Protein AF-0000000085039927 (afdb_homodimer)

Sequence (298 aa):
MKKYLCLFGLIFICNSITFAQSAIEQEIKKLSMDKWQWMAEKDVSKLDDLFDDKARFVHMSGSWKKDRELEIIETGSIWYKNAEVLDSVVELSGNIAVVWNRITLTAFVRGNDVENEFTVTEVYEKQGEDWKMLVFTFSSVRDTHEIEHMKKYLCLFGLIFICNSITFAQSAIEQEIKKLSMDKWQWMAEKDVSKLDDLFDDKARFVHMSG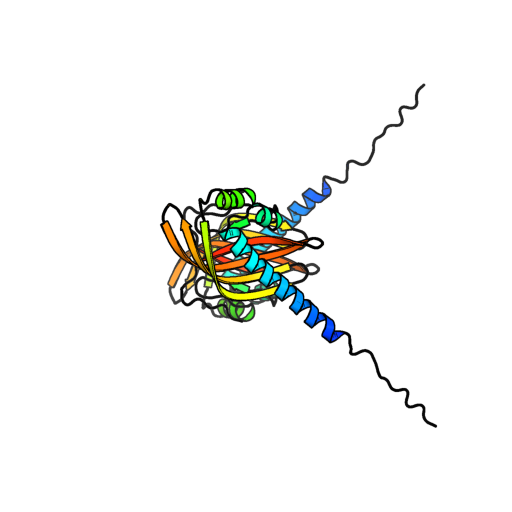SWKKDRELEIIETGSIWYKNAEVLDSVVELSGNIAVVWNRITLTAFVRGNDVENEFTVTEVYEKQGEDWKMLVFTFSSVRDTHEIEH

InterPro domains:
  IPR027843 Domain of unknown function DUF4440 [PF14534] (30-133)
  IPR032710 NTF2-like domain superfamily [SSF54427] (24-139)

Secondary structure (DSSP, 8-state):
------------SHHHHHHHHHHHHHHHHHHHHHHHHHHHTT-HHHHHHHEEEEEEEE-SS-EEEHHHHHHHHHHTSEEEEEEEEEEEEEEEETTEEEEEEEEEEEEEETTEEEEEEEEEEEEEEEETTEEEEEEEEEEE--TT--B--/------------SHHHHHHHHHHHHHHHHHHHHHHHHHHHTT-HHHHHHHEEEEEEEE-SS-EEEHHHHHHHHHHTSEEEEEEEEEEEEEEEETTEEEEEEEEEEEEEETTEEEEEEEEEEEEEEEETTEEEEEEEEEEE--TT--B--

Radius of gyration: 22.73 Å; Cα contacts (8 Å, |Δi|>4): 583; chains: 2; bounding box: 68×74×74 Å

Structure (mmCIF, N/CA/C/O backbone):
data_AF-0000000085039927-model_v1
#
loop_
_entity.id
_entity.type
_entity.pdbx_description
1 polymer 'DUF4440 domain-containing protein'
#
loop_
_atom_site.group_PDB
_atom_site.id
_atom_site.type_symbol
_atom_site.label_atom_id
_atom_site.label_alt_id
_atom_site.label_comp_id
_atom_site.label_asym_id
_atom_site.label_entity_id
_atom_site.label_seq_id
_atom_site.pdbx_PDB_ins_code
_atom_site.Cartn_x
_atom_site.Cartn_y
_atom_site.Cartn_z
_atom_site.occupancy
_atom_site.B_iso_or_equiv
_atom_site.auth_seq_id
_atom_site.auth_comp_id
_atom_site.auth_asym_id
_atom_site.auth_atom_id
_atom_site.pdbx_PDB_model_num
ATOM 1 N N . MET A 1 1 ? -44.125 51.125 -9.234 1 43.44 1 MET A N 1
ATOM 2 C CA . MET A 1 1 ? -42.938 50.562 -9.891 1 43.44 1 MET A CA 1
ATOM 3 C C . MET A 1 1 ? -42.125 49.75 -8.914 1 43.44 1 MET A C 1
ATOM 5 O O . MET A 1 1 ? -41.688 50.25 -7.871 1 43.44 1 MET A O 1
ATOM 9 N N . LYS A 1 2 ? -42.375 48.375 -8.859 1 45.53 2 LYS A N 1
ATOM 10 C CA . LYS A 1 2 ? -41.906 47.312 -8.023 1 45.53 2 LYS A CA 1
ATOM 11 C C . LYS A 1 2 ? -40.375 47.125 -8.188 1 45.53 2 LYS A C 1
ATOM 13 O O . LYS A 1 2 ? -39.875 47.062 -9.305 1 45.53 2 LYS A O 1
ATOM 18 N N . LYS A 1 3 ? -39.531 47.469 -7.25 1 45.88 3 LYS A N 1
ATOM 19 C CA . LYS A 1 3 ? -38.125 47.344 -6.926 1 45.88 3 LYS A CA 1
ATOM 20 C C . LYS A 1 3 ? -37.656 45.906 -7.02 1 45.88 3 LYS A C 1
ATOM 22 O O . LYS A 1 3 ? -38.031 45.062 -6.203 1 45.88 3 LYS A O 1
ATOM 27 N N . TYR A 1 4 ? -37.688 45.281 -8.203 1 49.72 4 TYR A N 1
ATOM 28 C CA . TYR A 1 4 ? -37.031 43.969 -8.375 1 49.72 4 TYR A CA 1
ATOM 29 C C . TYR A 1 4 ? -35.562 44.031 -7.898 1 49.72 4 TYR A C 1
ATOM 31 O O . TYR A 1 4 ? -34.75 44.781 -8.453 1 49.72 4 TYR A O 1
ATOM 39 N N . LEU A 1 5 ? -35.25 44.062 -6.586 1 46.69 5 LEU A N 1
ATOM 40 C CA . LEU A 1 5 ? -33.906 43.875 -6.031 1 46.69 5 LEU A CA 1
ATOM 41 C C . LEU A 1 5 ? -33.25 42.625 -6.613 1 46.69 5 LEU A C 1
ATOM 43 O O . LEU A 1 5 ? -33.844 41.562 -6.652 1 46.69 5 LEU A O 1
ATOM 47 N N . CYS A 1 6 ? -32.281 42.719 -7.613 1 50.19 6 CYS A N 1
ATOM 48 C CA . CYS A 1 6 ? -31.359 41.812 -8.273 1 50.19 6 CYS A CA 1
ATOM 49 C C . CYS A 1 6 ? -30.625 40.938 -7.25 1 50.19 6 CYS A C 1
ATOM 51 O O . CYS A 1 6 ? -29.922 41.469 -6.387 1 50.19 6 CYS A O 1
ATOM 53 N N . LEU A 1 7 ? -31.109 39.875 -6.852 1 49.12 7 LEU A N 1
ATOM 54 C CA . LEU A 1 7 ? -30.484 38.781 -6.125 1 49.12 7 LEU A CA 1
ATOM 55 C C . LEU A 1 7 ? -29.234 38.281 -6.848 1 49.12 7 LEU A C 1
ATOM 57 O O . LEU A 1 7 ? -29.328 37.531 -7.809 1 49.12 7 LEU A O 1
ATOM 61 N N . PHE A 1 8 ? -28.312 39.094 -7.324 1 50.19 8 PHE A N 1
ATOM 62 C CA . PHE A 1 8 ? -27.109 38.562 -7.953 1 50.19 8 PHE A CA 1
ATOM 63 C C . PHE A 1 8 ? -26.297 37.75 -6.957 1 50.19 8 PHE A C 1
ATOM 65 O O . PHE A 1 8 ? -25.25 38.219 -6.488 1 50.19 8 PHE A O 1
ATOM 72 N N . GLY A 1 9 ? -26.859 37.062 -6.02 1 43.31 9 GLY A N 1
ATOM 73 C CA . GLY A 1 9 ? -25.969 36.594 -4.977 1 43.31 9 GLY A CA 1
ATOM 74 C C . GLY A 1 9 ? -24.844 35.719 -5.504 1 43.31 9 GLY A C 1
ATOM 75 O O . GLY A 1 9 ? -24.875 35.281 -6.656 1 43.31 9 GLY A O 1
ATOM 76 N N . LEU A 1 10 ? -23.953 34.781 -4.629 1 51.62 10 LEU A N 1
ATOM 77 C CA . LEU A 1 10 ? -22.703 34.25 -4.121 1 51.62 10 LEU A CA 1
ATOM 78 C C . LEU A 1 10 ? -22.359 32.938 -4.82 1 51.62 10 LEU A C 1
ATOM 80 O O . LEU A 1 10 ? -22.359 31.875 -4.191 1 51.62 10 LEU A O 1
ATOM 84 N N . ILE A 1 11 ? -22.734 32.625 -5.957 1 54 11 ILE A N 1
ATOM 85 C CA . ILE A 1 11 ? -22.453 31.25 -6.359 1 54 11 ILE A CA 1
ATOM 86 C C . ILE A 1 11 ? -20.969 31.078 -6.664 1 54 11 ILE A C 1
ATOM 88 O O . ILE A 1 11 ? -20.594 30.438 -7.645 1 54 11 ILE A O 1
ATOM 92 N N . PHE A 1 12 ? -20.047 31.984 -6.461 1 53.09 12 PHE A N 1
ATOM 93 C CA . PHE A 1 12 ? -18.734 31.844 -7.074 1 53.09 12 PHE A CA 1
ATOM 94 C C . PHE A 1 12 ? -17.891 30.828 -6.312 1 53.09 12 PHE A C 1
ATOM 96 O O . PHE A 1 12 ? -16.75 30.547 -6.695 1 53.09 12 PHE A O 1
ATOM 103 N N . ILE A 1 13 ? -18.188 30.25 -5.105 1 53.78 13 ILE A N 1
ATOM 104 C CA . ILE A 1 13 ? -17.203 29.609 -4.258 1 53.78 13 ILE A CA 1
ATOM 105 C C . ILE A 1 13 ? -16.938 28.188 -4.762 1 53.78 13 ILE A C 1
ATOM 107 O O . ILE A 1 13 ? -15.812 27.688 -4.676 1 53.78 13 ILE A O 1
ATOM 111 N N . CYS A 1 14 ? -17.797 27.531 -5.543 1 55.31 14 CYS A N 1
ATOM 112 C CA . CYS A 1 14 ? -17.688 26.094 -5.719 1 55.31 14 CYS A CA 1
ATOM 113 C C . CYS A 1 14 ? -16.609 25.75 -6.746 1 55.31 14 CYS A C 1
ATOM 115 O O . CYS A 1 14 ? -15.992 24.688 -6.672 1 55.31 14 CYS A O 1
ATOM 117 N N . ASN A 1 15 ? -16.109 26.656 -7.641 1 57.94 15 ASN A N 1
ATOM 118 C CA . 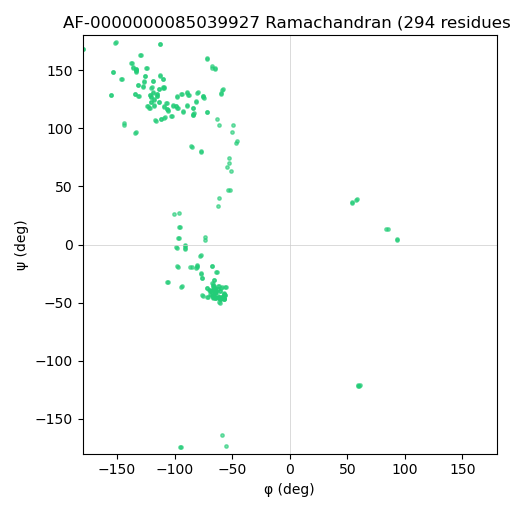ASN A 1 15 ? -15.211 26.312 -8.734 1 57.94 15 ASN A CA 1
ATOM 119 C C . ASN A 1 15 ? -13.75 26.328 -8.281 1 57.94 15 ASN A C 1
ATOM 121 O O . ASN A 1 15 ? -12.906 25.656 -8.867 1 57.94 15 ASN A O 1
ATOM 125 N N . SER A 1 16 ? -13.375 27.016 -7.113 1 56.44 16 SER A N 1
ATOM 126 C CA . SER A 1 16 ? -11.984 27.141 -6.695 1 56.44 16 SER A CA 1
ATOM 127 C C . SER A 1 16 ? -11.469 25.844 -6.086 1 56.44 16 SER A C 1
ATOM 129 O O . SER A 1 16 ? -10.305 25.484 -6.254 1 56.44 16 SER A O 1
ATOM 131 N N . ILE A 1 17 ? -12.281 25 -5.473 1 63.06 17 ILE A N 1
ATOM 132 C CA . ILE A 1 17 ? -11.859 23.766 -4.809 1 63.06 17 ILE A CA 1
ATOM 133 C C . ILE A 1 17 ? -11.453 22.734 -5.852 1 63.06 17 ILE A C 1
ATOM 135 O O . ILE A 1 17 ? -10.43 22.062 -5.703 1 63.06 17 ILE A O 1
ATOM 139 N N . THR A 1 18 ? -12.109 22.656 -6.957 1 63.47 18 THR A N 1
ATOM 140 C CA . THR A 1 18 ? -11.836 21.672 -7.992 1 63.47 18 THR A CA 1
ATOM 141 C C . THR A 1 18 ? -10.508 21.969 -8.688 1 63.47 18 THR A C 1
ATOM 143 O O . THR A 1 18 ? -9.742 21.062 -8.992 1 63.47 18 THR A O 1
ATOM 146 N N . PHE A 1 19 ? -10.297 23.25 -8.883 1 68.62 19 PHE A N 1
ATOM 147 C CA . PHE A 1 19 ? -9.047 23.625 -9.531 1 68.62 19 PHE A CA 1
ATOM 148 C C . PHE A 1 19 ? -7.855 23.328 -8.617 1 68.62 19 PHE A C 1
ATOM 150 O O . PHE A 1 19 ? -6.812 22.875 -9.086 1 68.62 19 PHE A O 1
ATOM 157 N N . ALA A 1 20 ? -7.973 23.547 -7.367 1 72 20 ALA A N 1
ATOM 158 C CA . ALA A 1 20 ? -6.906 23.297 -6.402 1 72 20 ALA A CA 1
ATOM 159 C C . ALA A 1 20 ? -6.594 21.812 -6.312 1 72 20 ALA A C 1
ATOM 161 O O . ALA A 1 20 ? -5.426 21.422 -6.234 1 72 20 ALA A O 1
ATOM 162 N N . GLN A 1 21 ? -7.578 21.031 -6.379 1 80.25 21 GLN A N 1
ATOM 163 C CA . GLN A 1 21 ? -7.367 19.594 -6.336 1 80.25 21 GLN A CA 1
ATOM 164 C C . GLN A 1 21 ? -6.613 19.109 -7.574 1 80.25 21 GLN A C 1
ATOM 166 O O . GLN A 1 21 ? -5.754 18.234 -7.477 1 80.25 21 GLN A O 1
ATOM 171 N N . SER A 1 22 ? -6.938 19.688 -8.633 1 85.94 22 SER A N 1
ATOM 172 C CA . SER A 1 22 ? -6.262 19.328 -9.875 1 85.94 22 SER A CA 1
ATOM 173 C C . SER A 1 22 ? -4.785 19.703 -9.836 1 85.94 22 SER A C 1
ATOM 175 O O . SER A 1 22 ? -3.934 18.953 -10.312 1 85.94 22 SER A O 1
ATOM 177 N N . ALA A 1 23 ? -4.484 20.844 -9.219 1 92.88 23 ALA A N 1
ATOM 178 C CA . ALA A 1 23 ? -3.094 21.281 -9.125 1 92.88 23 ALA A CA 1
ATOM 179 C C . ALA A 1 23 ? -2.293 20.359 -8.203 1 92.88 23 ALA A C 1
ATOM 181 O O . ALA A 1 23 ? -1.145 20.031 -8.5 1 92.88 23 ALA A O 1
ATOM 182 N N . ILE A 1 24 ? -2.859 19.984 -7.074 1 96.81 24 ILE A N 1
ATOM 183 C CA . ILE A 1 24 ? -2.182 19.094 -6.148 1 96.81 24 ILE A CA 1
ATOM 184 C C . ILE A 1 24 ? -1.98 17.719 -6.809 1 96.81 24 ILE A C 1
ATOM 186 O O . ILE A 1 24 ? -0.921 17.109 -6.668 1 96.81 24 ILE A O 1
ATOM 190 N N . GLU A 1 25 ? -3.002 17.266 -7.508 1 97.19 25 GLU A N 1
ATOM 191 C CA . GLU A 1 25 ? -2.889 15.992 -8.219 1 97.19 25 GLU A CA 1
ATOM 192 C C . GLU A 1 25 ? -1.719 16.016 -9.203 1 97.19 25 GLU A C 1
ATOM 194 O O . GLU A 1 25 ? -0.96 15.055 -9.297 1 97.19 25 GLU A O 1
ATOM 199 N N . GLN A 1 26 ? -1.58 17.031 -9.945 1 97.38 26 GLN A N 1
ATOM 200 C CA . GLN A 1 26 ? -0.479 17.156 -10.898 1 97.38 26 GLN A CA 1
ATOM 201 C C . GLN A 1 26 ? 0.866 17.203 -10.18 1 97.38 26 GLN A C 1
ATOM 203 O O . GLN A 1 26 ? 1.847 16.609 -10.641 1 97.38 26 GLN A O 1
ATOM 208 N N . GLU A 1 27 ? 0.892 17.922 -9.086 1 98.06 27 GLU A N 1
ATOM 209 C CA . GLU A 1 27 ? 2.1 17.984 -8.273 1 98.06 27 GLU A CA 1
ATOM 210 C C . GLU A 1 27 ? 2.514 16.594 -7.793 1 98.06 27 GLU A C 1
ATOM 212 O O . GLU A 1 27 ? 3.693 16.234 -7.852 1 98.06 27 GLU A O 1
ATOM 217 N N . ILE A 1 28 ? 1.551 15.844 -7.332 1 98.75 28 ILE A N 1
ATOM 218 C CA . ILE A 1 28 ? 1.807 14.5 -6.809 1 98.75 28 ILE A CA 1
ATOM 219 C C . ILE A 1 28 ? 2.256 13.586 -7.941 1 98.75 28 ILE A C 1
ATOM 221 O O . ILE A 1 28 ? 3.176 12.781 -7.77 1 98.75 28 ILE A O 1
ATOM 225 N N . LYS A 1 29 ? 1.61 13.664 -9.07 1 98.44 29 LYS A N 1
ATOM 226 C CA . LYS A 1 29 ? 2.018 12.859 -10.227 1 98.44 29 LYS A CA 1
ATOM 227 C C . LYS A 1 29 ? 3.459 13.164 -10.625 1 98.44 29 LYS A C 1
ATOM 229 O O . LYS A 1 29 ? 4.242 12.25 -10.891 1 98.44 29 LYS A O 1
ATOM 234 N N . LYS A 1 30 ? 3.76 14.414 -10.672 1 98.56 30 LYS A N 1
ATOM 235 C CA . LYS A 1 30 ? 5.129 14.805 -10.992 1 98.56 30 LYS A CA 1
ATOM 236 C C . LYS A 1 30 ? 6.113 14.273 -9.953 1 98.56 30 LYS A C 1
ATOM 238 O O . LYS A 1 30 ? 7.191 13.797 -10.305 1 98.56 30 LYS A O 1
ATOM 243 N N . LEU A 1 31 ? 5.766 14.43 -8.711 1 98.81 31 LEU A N 1
ATOM 244 C CA . LEU A 1 31 ? 6.605 13.93 -7.625 1 98.81 31 LEU A CA 1
ATOM 245 C C . LEU A 1 31 ? 6.852 12.438 -7.766 1 98.81 31 LEU A C 1
ATOM 247 O O . LEU A 1 31 ? 7.984 11.969 -7.617 1 98.81 31 LEU A O 1
ATOM 251 N N . SER A 1 32 ? 5.816 11.711 -8.016 1 98.88 32 SER A N 1
ATOM 252 C CA . SER A 1 32 ? 5.922 10.273 -8.234 1 98.88 32 SER A CA 1
ATOM 253 C C . SER A 1 32 ? 6.859 9.961 -9.398 1 98.88 32 SER A C 1
ATOM 255 O O . SER A 1 32 ? 7.691 9.055 -9.305 1 98.88 32 SER A O 1
ATOM 257 N N . MET A 1 33 ? 6.727 10.664 -10.469 1 98.62 33 MET A N 1
ATOM 258 C CA . MET A 1 33 ? 7.574 10.445 -11.641 1 98.62 33 MET A CA 1
ATOM 259 C C . MET A 1 33 ? 9.023 10.82 -11.336 1 98.62 33 MET A C 1
ATOM 261 O O . MET A 1 33 ? 9.945 10.109 -11.727 1 98.62 33 MET A O 1
ATOM 265 N N . ASP A 1 34 ? 9.211 11.961 -10.695 1 98.81 34 ASP A N 1
ATOM 266 C CA . ASP A 1 34 ? 10.555 12.367 -10.297 1 98.81 34 ASP A CA 1
ATOM 267 C C . ASP A 1 34 ? 11.211 11.305 -9.422 1 98.81 34 ASP A C 1
ATOM 269 O O . ASP A 1 34 ? 12.398 11.016 -9.57 1 98.81 34 ASP A O 1
ATOM 273 N N . LYS A 1 35 ? 10.5 10.734 -8.508 1 98.94 35 LYS A N 1
ATOM 274 C CA . LYS A 1 35 ? 11.016 9.703 -7.617 1 98.94 35 LYS A CA 1
ATOM 275 C C . LYS A 1 35 ? 11.594 8.531 -8.406 1 98.94 35 LYS A C 1
ATOM 277 O O . LYS A 1 35 ? 12.633 7.98 -8.047 1 98.94 35 LYS A O 1
ATOM 282 N N . TRP A 1 36 ? 10.898 8.102 -9.445 1 98.81 36 TRP A N 1
ATOM 283 C CA . TRP A 1 36 ? 11.414 7 -10.258 1 98.81 36 TRP A CA 1
ATOM 284 C C . TRP A 1 36 ? 12.758 7.359 -10.883 1 98.81 36 TRP A C 1
ATOM 286 O O . TRP A 1 36 ? 13.648 6.516 -10.984 1 98.81 36 TRP A O 1
ATOM 296 N N . GLN A 1 37 ? 12.836 8.602 -11.32 1 98.75 37 GLN A N 1
ATOM 297 C CA . GLN A 1 37 ? 14.102 9.07 -11.875 1 98.75 37 GLN A CA 1
ATOM 298 C C . GLN A 1 37 ? 15.195 9.078 -10.812 1 98.75 37 GLN A C 1
ATOM 300 O O . GLN A 1 37 ? 16.328 8.656 -11.078 1 98.75 37 GLN A O 1
ATOM 305 N N . TRP A 1 38 ? 14.891 9.617 -9.586 1 98.94 38 TRP A N 1
ATOM 306 C CA . TRP A 1 38 ? 15.859 9.641 -8.5 1 98.94 38 TRP A CA 1
ATOM 307 C C . TRP A 1 38 ? 16.312 8.234 -8.141 1 98.94 38 TRP A C 1
ATOM 309 O O . TRP A 1 38 ? 17.484 8.016 -7.828 1 98.94 38 TRP A O 1
ATOM 319 N N . MET A 1 39 ? 15.414 7.234 -8.188 1 98.81 39 MET A N 1
ATOM 320 C CA . MET A 1 39 ? 15.742 5.84 -7.918 1 98.81 39 MET A CA 1
ATOM 321 C C . MET A 1 39 ? 16.672 5.281 -9 1 98.81 39 MET A C 1
ATOM 323 O O . MET A 1 39 ? 17.672 4.629 -8.695 1 98.81 39 MET A O 1
ATOM 327 N N . ALA A 1 40 ? 16.328 5.555 -10.219 1 98.81 40 ALA A N 1
ATOM 328 C CA . ALA A 1 40 ? 17.141 5.074 -11.336 1 98.81 40 ALA A CA 1
ATOM 329 C C . ALA A 1 40 ? 18.547 5.648 -11.281 1 98.81 40 ALA A C 1
ATOM 331 O O . ALA A 1 40 ? 19.516 4.953 -11.594 1 98.81 40 ALA A O 1
ATOM 332 N N . GLU A 1 41 ? 18.672 6.879 -10.836 1 98.75 41 GLU A N 1
ATOM 333 C CA . GLU A 1 41 ? 19.938 7.582 -10.789 1 98.75 41 GLU A CA 1
ATOM 334 C C . GLU A 1 41 ? 20.641 7.375 -9.453 1 98.75 41 GLU A C 1
ATOM 336 O O . GLU A 1 41 ? 21.734 7.895 -9.234 1 98.75 41 GLU A O 1
ATOM 341 N N . LYS A 1 42 ? 20.031 6.719 -8.555 1 98.62 42 LYS A N 1
ATOM 342 C CA . LYS A 1 42 ? 20.531 6.469 -7.199 1 98.62 42 LYS A CA 1
ATOM 343 C C . LYS A 1 42 ? 20.812 7.781 -6.469 1 98.62 42 LYS A C 1
ATOM 345 O O . LYS A 1 42 ? 21.844 7.922 -5.82 1 98.62 42 LYS A O 1
ATOM 350 N N . ASP A 1 43 ? 19.938 8.711 -6.707 1 98.69 43 ASP A N 1
ATOM 351 C CA . ASP A 1 43 ? 20.031 9.992 -6.008 1 98.69 43 ASP A CA 1
ATOM 352 C C . ASP A 1 43 ? 19.531 9.875 -4.574 1 98.69 43 ASP A C 1
ATOM 354 O O . ASP A 1 43 ? 18.453 10.375 -4.246 1 98.69 43 ASP A O 1
ATOM 358 N N . VAL A 1 44 ? 20.281 9.383 -3.689 1 98.69 44 VAL A N 1
ATOM 359 C CA . VAL A 1 44 ? 19.906 9.008 -2.332 1 98.69 44 VAL A CA 1
ATOM 360 C C . VAL A 1 44 ? 19.547 10.266 -1.535 1 98.69 44 VAL A C 1
ATOM 362 O O . VAL A 1 44 ? 18.656 10.234 -0.686 1 98.69 44 VAL A O 1
ATOM 365 N N . SER A 1 45 ? 20.188 11.344 -1.802 1 98.69 45 SER A N 1
ATOM 366 C CA . SER A 1 45 ? 19.906 12.586 -1.082 1 98.69 45 SER A CA 1
ATOM 367 C C . SER A 1 45 ? 18.453 13.023 -1.297 1 98.69 45 SER A C 1
ATOM 369 O O . SER A 1 45 ? 17.75 13.336 -0.338 1 98.69 45 SER A O 1
ATOM 371 N N . LYS A 1 46 ? 18 13.078 -2.498 1 98.88 46 LYS A N 1
ATOM 372 C CA . LYS A 1 46 ? 16.625 13.477 -2.805 1 98.88 46 LYS A CA 1
ATOM 373 C C . LYS A 1 46 ? 15.625 12.469 -2.242 1 98.88 46 LYS A C 1
ATOM 375 O O . LYS A 1 46 ? 14.562 12.852 -1.737 1 98.88 46 LYS A O 1
ATOM 380 N N . LEU A 1 47 ? 16.016 11.203 -2.336 1 98.94 47 LEU A N 1
ATOM 381 C CA . LEU A 1 47 ? 15.117 10.156 -1.834 1 98.94 47 LEU A CA 1
ATOM 382 C C . LEU A 1 47 ? 15.016 10.219 -0.313 1 98.94 47 LEU A C 1
ATOM 384 O O .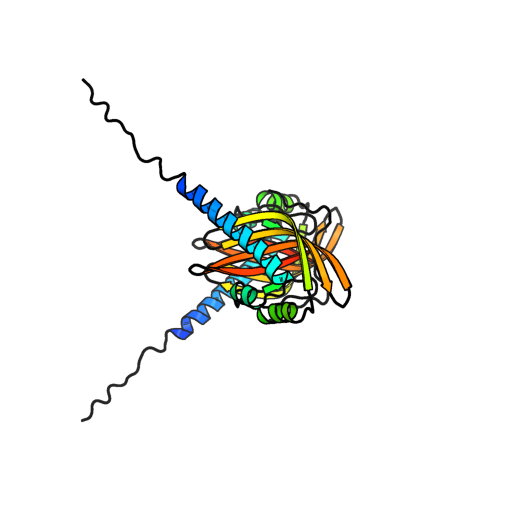 LEU A 1 47 ? 13.945 9.992 0.252 1 98.94 47 LEU A O 1
ATOM 388 N N . ASP A 1 48 ? 16.141 10.469 0.33 1 98.88 48 ASP A N 1
ATOM 389 C CA . ASP A 1 48 ? 16.156 10.633 1.779 1 98.88 48 ASP A CA 1
ATOM 390 C C . ASP A 1 48 ? 15.211 11.75 2.211 1 98.88 48 ASP A C 1
ATOM 392 O O . ASP A 1 48 ? 14.523 11.633 3.23 1 98.88 48 ASP A O 1
ATOM 396 N N . ASP A 1 49 ? 15.266 12.805 1.482 1 98.69 49 ASP A N 1
ATOM 397 C CA . ASP A 1 49 ? 14.391 13.938 1.781 1 98.69 49 ASP A CA 1
ATOM 398 C C . ASP A 1 49 ? 12.93 13.578 1.551 1 98.69 49 ASP A C 1
ATOM 400 O O . ASP A 1 49 ? 12.047 14.031 2.287 1 98.69 49 ASP A O 1
ATOM 404 N N . LEU A 1 50 ? 12.617 12.797 0.591 1 98.94 50 LEU A N 1
ATOM 405 C CA . LEU A 1 50 ? 11.258 12.438 0.217 1 98.94 50 LEU A CA 1
ATOM 406 C C . LEU A 1 50 ? 10.68 11.414 1.195 1 98.94 50 LEU A C 1
ATOM 408 O O . LEU A 1 50 ? 9.508 11.508 1.572 1 98.94 50 LEU A O 1
ATOM 412 N N . PHE A 1 51 ? 11.477 10.375 1.584 1 98.94 51 PHE A N 1
ATOM 413 C CA . PHE A 1 51 ? 10.984 9.273 2.406 1 98.94 51 PHE A CA 1
ATOM 414 C C . PHE A 1 51 ? 10.82 9.719 3.855 1 98.94 51 PHE A C 1
ATOM 416 O O . PHE A 1 51 ? 11.734 10.297 4.445 1 98.94 51 PHE A O 1
ATOM 423 N N . ASP A 1 52 ? 9.688 9.492 4.395 1 98.81 52 ASP A N 1
ATOM 424 C CA . ASP A 1 52 ? 9.484 9.711 5.824 1 98.81 52 ASP A CA 1
ATOM 425 C C . ASP A 1 52 ? 10.297 8.711 6.648 1 98.81 52 ASP A C 1
ATOM 427 O O . ASP A 1 52 ? 10.516 7.574 6.215 1 98.81 52 ASP A O 1
ATOM 431 N N . ASP A 1 53 ? 10.648 9.086 7.844 1 97.81 53 ASP A N 1
ATOM 432 C CA . ASP A 1 53 ? 11.422 8.203 8.711 1 97.81 53 ASP A CA 1
ATOM 433 C C . ASP A 1 53 ? 10.617 6.949 9.062 1 97.81 53 ASP A C 1
ATOM 435 O O . ASP A 1 53 ? 11.195 5.895 9.344 1 97.81 53 ASP A O 1
ATOM 439 N N . LYS A 1 54 ? 9.312 7.027 8.992 1 97.56 54 LYS A N 1
ATOM 440 C CA . LYS A 1 54 ? 8.453 5.906 9.344 1 97.56 54 LYS A CA 1
ATOM 441 C C . LYS A 1 54 ? 8.039 5.121 8.109 1 97.56 54 LYS A C 1
ATOM 443 O O . LYS A 1 54 ? 7.219 4.199 8.195 1 97.56 54 LYS A O 1
ATOM 448 N N . ALA A 1 55 ? 8.602 5.5 6.988 1 98.81 55 ALA A N 1
ATOM 449 C CA . ALA A 1 55 ? 8.227 4.844 5.738 1 98.81 55 ALA A CA 1
ATOM 450 C C . ALA A 1 55 ? 8.633 3.371 5.75 1 98.81 55 ALA A C 1
ATOM 452 O O . ALA A 1 55 ? 9.602 2.992 6.41 1 98.81 55 ALA A O 1
ATOM 453 N N . ARG A 1 56 ? 7.934 2.629 5.062 1 98.88 56 ARG A N 1
ATOM 454 C CA . ARG A 1 56 ? 8.289 1.234 4.816 1 98.88 56 ARG A CA 1
ATOM 455 C C . ARG A 1 56 ? 8.133 0.881 3.342 1 98.88 56 ARG A C 1
ATOM 457 O O . ARG A 1 56 ? 7.266 1.424 2.656 1 98.88 56 ARG A O 1
ATOM 464 N N . PHE A 1 57 ? 8.922 -0.047 2.912 1 98.94 57 PHE A N 1
ATOM 465 C CA . PHE A 1 57 ? 9.047 -0.521 1.538 1 98.94 57 PHE A CA 1
ATOM 466 C C . PHE A 1 57 ? 8.805 -2.023 1.459 1 98.94 57 PHE A C 1
ATOM 468 O O . PHE A 1 57 ? 9.492 -2.807 2.111 1 98.94 57 PHE A O 1
ATOM 475 N N . VAL A 1 58 ? 7.801 -2.396 0.718 1 98.94 58 VAL A N 1
ATOM 476 C CA . VAL A 1 58 ? 7.426 -3.803 0.616 1 98.94 58 VAL A CA 1
ATOM 477 C C . VAL A 1 58 ? 7.848 -4.352 -0.746 1 98.94 58 VAL A C 1
ATOM 479 O O . VAL A 1 58 ? 7.375 -3.883 -1.784 1 98.94 58 VAL A O 1
ATOM 482 N N . HIS A 1 59 ? 8.758 -5.285 -0.744 1 98.12 59 HIS A N 1
ATOM 483 C CA . HIS A 1 59 ? 9.227 -6.027 -1.91 1 98.12 59 HIS A CA 1
ATOM 484 C C . HIS A 1 59 ? 8.82 -7.492 -1.827 1 98.12 59 HIS A C 1
ATOM 486 O O . HIS A 1 59 ? 8.273 -7.934 -0.812 1 98.12 59 HIS A O 1
ATOM 492 N N . MET A 1 60 ? 9.062 -8.203 -2.877 1 96.25 60 MET A N 1
ATOM 493 C CA . MET A 1 60 ? 8.703 -9.617 -2.918 1 96.25 60 MET A CA 1
ATOM 494 C C . MET A 1 60 ? 9.523 -10.414 -1.905 1 96.25 60 MET A C 1
ATOM 496 O O . MET A 1 60 ? 9.023 -11.383 -1.325 1 96.25 60 MET A O 1
ATOM 500 N N . SER A 1 61 ? 10.766 -9.922 -1.664 1 95.12 61 SER A N 1
ATOM 501 C CA . SER A 1 61 ? 11.688 -10.727 -0.859 1 95.12 61 SER A CA 1
ATOM 502 C C . SER A 1 61 ? 11.688 -10.273 0.595 1 95.12 61 SER A C 1
ATOM 504 O O . SER A 1 61 ? 12.203 -10.969 1.47 1 95.12 61 SER A O 1
ATOM 506 N N . GLY A 1 62 ? 11.219 -9.055 0.83 1 97.69 62 GLY A N 1
ATOM 507 C CA . GLY A 1 62 ? 11.219 -8.523 2.184 1 97.69 62 GLY A CA 1
ATOM 508 C C . GLY A 1 62 ? 10.633 -7.133 2.279 1 97.69 62 GLY A C 1
ATOM 509 O O . GLY A 1 62 ? 10.312 -6.516 1.259 1 97.69 62 GLY A O 1
ATOM 510 N N . SER A 1 63 ? 10.375 -6.68 3.482 1 98.75 63 SER A N 1
ATOM 511 C CA . SER A 1 63 ? 9.93 -5.328 3.807 1 98.75 63 SER A CA 1
ATOM 512 C C . SER A 1 63 ? 10.82 -4.695 4.867 1 98.75 63 SER A C 1
ATOM 514 O O . SER A 1 63 ? 11.172 -5.34 5.859 1 98.75 63 SER A O 1
ATOM 516 N N . TRP A 1 64 ? 11.172 -3.443 4.645 1 98.81 64 TRP A N 1
ATOM 517 C CA . TRP A 1 64 ? 12.102 -2.756 5.535 1 98.81 64 TRP A CA 1
ATOM 518 C C . TRP A 1 64 ? 11.836 -1.255 5.547 1 98.81 64 TRP A C 1
ATOM 520 O O . TRP A 1 64 ? 11.023 -0.754 4.762 1 98.81 64 TRP A O 1
ATOM 530 N N . LYS A 1 65 ? 12.547 -0.585 6.418 1 98.75 65 LYS A N 1
ATOM 531 C CA . LYS A 1 65 ? 12.336 0.845 6.629 1 98.75 65 LYS A CA 1
ATOM 532 C C . LYS A 1 65 ? 13.305 1.672 5.789 1 98.75 65 LYS A C 1
ATOM 534 O O . LYS A 1 65 ? 14.039 1.127 4.965 1 98.75 65 LYS A O 1
ATOM 539 N N . LYS A 1 66 ? 13.273 2.941 6 1 98.81 66 LYS A N 1
ATOM 540 C CA . LYS A 1 66 ? 13.906 3.959 5.168 1 98.81 66 LYS A CA 1
ATOM 541 C C . LYS A 1 66 ? 15.406 3.717 5.043 1 98.81 66 LYS A C 1
ATOM 543 O O . LYS A 1 66 ? 15.953 3.711 3.938 1 98.81 66 LYS A O 1
ATOM 548 N N . ASP A 1 67 ? 16.078 3.451 6.121 1 98.56 67 ASP A N 1
ATOM 549 C CA . ASP A 1 67 ? 17.531 3.371 6.094 1 98.56 67 ASP A CA 1
ATOM 550 C C . ASP A 1 67 ? 18 2.207 5.223 1 98.56 67 ASP A C 1
ATOM 552 O O . ASP A 1 67 ? 18.922 2.359 4.414 1 98.56 67 ASP A O 1
ATOM 556 N N . ARG A 1 68 ? 17.391 1.107 5.398 1 98.56 68 ARG A N 1
ATOM 557 C CA . ARG A 1 68 ? 17.75 -0.072 4.621 1 98.56 68 ARG A CA 1
ATOM 558 C C . ARG A 1 68 ? 17.453 0.139 3.139 1 98.56 68 ARG A C 1
ATOM 560 O O . ARG A 1 68 ? 18.25 -0.26 2.279 1 98.56 68 ARG A O 1
ATOM 567 N N . GLU A 1 69 ? 16.328 0.749 2.828 1 98.81 69 GLU A N 1
ATOM 568 C CA . GLU A 1 69 ? 15.984 1.017 1.434 1 98.81 69 GLU A CA 1
ATOM 569 C C . GLU A 1 69 ? 17.016 1.929 0.781 1 98.81 69 GLU A C 1
ATOM 571 O O . GLU A 1 69 ? 17.453 1.676 -0.344 1 98.81 69 GLU A O 1
ATOM 576 N N . LEU A 1 70 ? 17.375 2.986 1.492 1 98.88 70 LEU A N 1
ATOM 577 C CA . LEU A 1 70 ? 18.359 3.92 0.959 1 98.88 70 LEU A CA 1
ATOM 578 C C . LEU A 1 70 ? 19.703 3.227 0.742 1 98.88 70 LEU A C 1
ATOM 580 O O . LEU A 1 70 ? 20.391 3.484 -0.251 1 98.88 70 LEU A O 1
ATOM 584 N N . GLU A 1 71 ? 20.062 2.348 1.646 1 98.75 71 GLU A N 1
ATOM 585 C CA . GLU A 1 71 ? 21.297 1.57 1.483 1 98.75 71 GLU A CA 1
ATOM 586 C C . GLU A 1 71 ? 21.234 0.693 0.236 1 98.75 71 GLU A C 1
ATOM 588 O O . GLU A 1 71 ? 22.188 0.621 -0.529 1 98.75 71 GLU A O 1
ATOM 593 N N . ILE A 1 72 ? 20.141 0.054 0.038 1 98.38 72 ILE A N 1
ATOM 594 C CA . ILE A 1 72 ? 19.938 -0.821 -1.11 1 98.38 72 ILE A CA 1
ATOM 595 C C . ILE A 1 72 ? 20.078 -0.021 -2.402 1 98.38 72 ILE A C 1
ATOM 597 O O . ILE A 1 72 ? 20.766 -0.458 -3.336 1 98.38 72 ILE A O 1
ATOM 601 N N . ILE A 1 73 ? 19.484 1.096 -2.453 1 98.62 73 ILE A N 1
ATOM 602 C CA . ILE A 1 73 ? 19.547 1.94 -3.641 1 98.62 73 ILE A CA 1
ATOM 603 C C . ILE A 1 73 ? 20.969 2.432 -3.852 1 98.62 73 ILE A C 1
ATOM 605 O O . ILE A 1 73 ? 21.5 2.365 -4.965 1 98.62 73 ILE A O 1
ATOM 609 N N . GLU A 1 74 ? 21.578 2.871 -2.83 1 98.56 74 GLU A N 1
ATOM 610 C CA . GLU A 1 74 ? 22.938 3.414 -2.904 1 98.56 74 GLU A CA 1
ATOM 611 C C . GLU A 1 74 ? 23.922 2.365 -3.406 1 98.56 74 GLU A C 1
ATOM 613 O O . GLU A 1 74 ? 24.734 2.646 -4.285 1 98.56 74 GLU A O 1
ATOM 618 N N . THR A 1 75 ? 23.859 1.186 -2.867 1 98 75 THR A N 1
ATOM 619 C CA . THR A 1 75 ? 24.812 0.127 -3.188 1 98 75 THR A CA 1
ATOM 620 C C . THR A 1 75 ? 24.484 -0.5 -4.539 1 98 75 THR A C 1
ATOM 622 O O . THR A 1 75 ? 25.344 -1.145 -5.152 1 98 75 THR A O 1
ATOM 625 N N . GLY A 1 76 ? 23.25 -0.43 -4.961 1 97.38 76 GLY A N 1
ATOM 626 C CA . GLY A 1 76 ? 22.828 -1.049 -6.207 1 97.38 76 GLY A CA 1
ATOM 627 C C . GLY A 1 76 ? 22.469 -2.518 -6.055 1 97.38 76 GLY A C 1
ATOM 628 O O . GLY A 1 76 ? 22.422 -3.254 -7.039 1 97.38 76 GLY A O 1
ATOM 629 N N . SER A 1 77 ? 22.328 -2.889 -4.77 1 96.94 77 SER A N 1
ATOM 630 C CA . SER A 1 77 ? 21.859 -4.266 -4.598 1 96.94 77 SER A CA 1
ATOM 631 C C . SER A 1 77 ? 20.547 -4.508 -5.332 1 96.94 77 SER A C 1
ATOM 633 O O . SER A 1 77 ? 20.297 -5.613 -5.82 1 96.94 77 SER A O 1
ATOM 635 N N . ILE A 1 78 ? 19.719 -3.562 -5.355 1 97.25 78 ILE A N 1
ATOM 636 C CA . ILE A 1 78 ? 18.641 -3.428 -6.332 1 97.25 78 ILE A CA 1
ATOM 637 C C . ILE A 1 78 ? 18.781 -2.096 -7.066 1 97.25 78 ILE A C 1
ATOM 639 O O . ILE A 1 78 ? 18.766 -1.031 -6.445 1 97.25 78 ILE A O 1
ATOM 643 N N . TRP A 1 79 ? 18.984 -2.195 -8.328 1 98.56 79 TRP A N 1
ATOM 644 C CA . TRP A 1 79 ? 19.031 -0.992 -9.148 1 98.56 79 TRP A CA 1
ATOM 645 C C . TRP A 1 79 ? 17.766 -0.862 -9.992 1 98.56 79 TRP A C 1
ATOM 647 O O . TRP A 1 79 ? 17.5 -1.691 -10.867 1 98.56 79 TRP A O 1
ATOM 657 N N . TYR A 1 80 ? 17.047 0.153 -9.734 1 98.56 80 TYR A N 1
ATOM 658 C CA . TYR A 1 80 ? 15.797 0.446 -10.438 1 98.56 80 TYR A CA 1
ATOM 659 C C . TYR A 1 80 ? 16.062 1.213 -11.727 1 98.56 80 TYR A C 1
ATOM 661 O O . TYR A 1 80 ? 15.836 2.422 -11.797 1 98.56 80 TYR A O 1
ATOM 669 N N . LYS A 1 81 ? 16.359 0.52 -12.742 1 98.62 81 LYS A N 1
ATOM 670 C CA . LYS A 1 81 ? 16.922 1.124 -13.953 1 98.62 81 LYS A CA 1
ATOM 671 C C . LYS A 1 81 ? 15.859 1.938 -14.695 1 98.62 81 LYS A C 1
ATOM 673 O O . LYS A 1 81 ? 16.156 3.023 -15.203 1 98.62 81 LYS A O 1
ATOM 678 N N . ASN A 1 82 ? 14.695 1.341 -14.82 1 98.62 82 ASN A N 1
ATOM 679 C CA . ASN A 1 82 ? 13.633 2.014 -15.555 1 98.62 82 ASN A CA 1
ATOM 680 C C . ASN A 1 82 ? 12.25 1.526 -15.117 1 98.62 82 ASN A C 1
ATOM 682 O O . ASN A 1 82 ? 12.016 0.321 -15.016 1 98.62 82 ASN A O 1
ATOM 686 N N . ALA A 1 83 ? 11.414 2.502 -14.805 1 98.69 83 ALA A N 1
ATOM 687 C CA . ALA A 1 83 ? 10 2.232 -14.578 1 98.69 83 ALA A CA 1
ATOM 688 C C . ALA A 1 83 ? 9.133 2.842 -15.68 1 98.69 83 ALA A C 1
ATOM 690 O O . ALA A 1 83 ? 9 4.066 -15.766 1 98.69 83 ALA A O 1
ATOM 691 N N . GLU A 1 84 ? 8.602 1.994 -16.516 1 98.69 84 GLU A N 1
ATOM 692 C CA . GLU A 1 84 ? 7.598 2.453 -17.469 1 98.69 84 GLU A CA 1
ATOM 693 C C . GLU A 1 84 ? 6.207 2.49 -16.844 1 98.69 84 GLU A C 1
ATOM 695 O O . GLU A 1 84 ? 5.625 1.444 -16.547 1 98.69 84 GLU A O 1
ATOM 700 N N . VAL A 1 85 ? 5.695 3.674 -16.672 1 98.56 85 VAL A N 1
ATOM 701 C CA . VAL A 1 85 ? 4.367 3.816 -16.094 1 98.56 85 VAL A CA 1
ATOM 702 C C . VAL A 1 85 ? 3.305 3.66 -17.172 1 98.56 85 VAL A C 1
ATOM 704 O O . VAL A 1 85 ? 3.238 4.465 -18.109 1 98.56 85 VAL A O 1
ATOM 707 N N . LEU A 1 86 ? 2.482 2.693 -17.062 1 98.31 86 LEU A N 1
ATOM 708 C CA . LEU A 1 86 ? 1.474 2.346 -18.062 1 98.31 86 LEU A CA 1
ATOM 709 C C . LEU A 1 86 ? 0.138 3.004 -17.734 1 98.31 86 LEU A C 1
ATOM 711 O O . LEU A 1 86 ? -0.645 3.312 -18.641 1 98.31 86 LEU A O 1
ATOM 715 N N . ASP A 1 87 ? -0.213 3.121 -16.562 1 98.38 87 ASP A N 1
ATOM 716 C CA . ASP A 1 87 ? -1.436 3.713 -16.031 1 98.38 87 ASP A CA 1
ATOM 717 C C . ASP A 1 87 ? -1.214 4.242 -14.609 1 98.38 87 ASP A C 1
ATOM 719 O O . ASP A 1 87 ? -0.331 3.764 -13.891 1 98.38 87 ASP A O 1
ATOM 723 N N . SER A 1 88 ? -1.94 5.316 -14.289 1 98.44 88 SER A N 1
ATOM 724 C CA . SER A 1 88 ? -1.798 5.922 -12.969 1 98.44 88 SER A CA 1
ATOM 725 C C . SER A 1 88 ? -3.125 6.488 -12.477 1 98.44 88 SER A C 1
ATOM 727 O O . SER A 1 88 ? -3.906 7.031 -13.258 1 98.44 88 SER A O 1
ATOM 729 N N . VAL A 1 89 ? -3.324 6.336 -11.195 1 98.44 89 VAL A N 1
ATOM 730 C CA . VAL A 1 89 ? -4.441 6.988 -10.516 1 98.44 89 VAL A CA 1
ATOM 731 C C . VAL A 1 89 ? -3.943 7.676 -9.25 1 98.44 89 VAL A C 1
ATOM 733 O O . VAL A 1 89 ? -3.107 7.129 -8.523 1 98.44 89 VAL A O 1
ATOM 736 N N . VAL A 1 90 ? -4.426 8.891 -9.016 1 98.62 90 VAL A N 1
ATOM 737 C CA . VAL A 1 90 ? -4.145 9.648 -7.797 1 98.62 90 VAL A CA 1
ATOM 738 C C . VAL A 1 90 ? -5.445 9.922 -7.047 1 98.62 90 VAL A C 1
ATOM 740 O O . VAL A 1 90 ? -6.445 10.312 -7.652 1 98.62 90 VAL A O 1
ATOM 743 N N . GLU A 1 91 ? -5.461 9.648 -5.789 1 98.38 91 GLU A N 1
ATOM 744 C CA . GLU A 1 91 ? -6.555 10.039 -4.906 1 98.38 91 GLU A CA 1
ATOM 745 C C . GLU A 1 91 ? -6.055 10.938 -3.777 1 98.38 91 GLU A C 1
ATOM 747 O O . GLU A 1 91 ? -4.996 10.688 -3.203 1 98.38 91 GLU A O 1
ATOM 752 N N . LEU A 1 92 ? -6.836 11.992 -3.574 1 98.06 92 LEU A N 1
ATOM 753 C CA . LEU A 1 92 ? -6.523 12.922 -2.494 1 98.06 92 LEU A CA 1
ATOM 754 C C . LEU A 1 92 ? -7.551 12.812 -1.371 1 98.06 92 LEU A C 1
ATOM 756 O O . LEU A 1 92 ? -8.75 12.688 -1.629 1 98.06 92 LEU A O 1
ATOM 760 N N . SER A 1 93 ? -7.07 12.789 -0.144 1 96.75 93 SER A N 1
ATOM 761 C CA . SER A 1 93 ? -7.895 12.805 1.059 1 96.75 93 SER A CA 1
ATOM 762 C C . SER A 1 93 ? -7.234 13.617 2.172 1 96.75 93 SER A C 1
ATOM 764 O O . SER A 1 93 ? -6.359 13.109 2.877 1 96.75 93 SER A O 1
ATOM 766 N N . GLY A 1 94 ? -7.727 14.836 2.383 1 93 94 GLY A N 1
ATOM 767 C CA . GLY A 1 94 ? -7.055 15.68 3.357 1 93 94 GLY A CA 1
ATOM 768 C C . GLY A 1 94 ? -5.598 15.938 3.018 1 93 94 GLY A C 1
ATOM 769 O O . GLY A 1 94 ? -5.289 16.453 1.939 1 93 94 GLY A O 1
ATOM 770 N N . ASN A 1 95 ? -4.75 15.531 3.965 1 96.56 95 ASN A N 1
ATOM 771 C CA . ASN A 1 95 ? -3.318 15.719 3.77 1 96.56 95 ASN A CA 1
ATOM 772 C C . ASN A 1 95 ? -2.656 14.469 3.203 1 96.56 95 ASN A C 1
ATOM 774 O O . ASN A 1 95 ? -1.44 14.297 3.311 1 96.56 95 ASN A O 1
ATOM 778 N N . ILE A 1 96 ? -3.443 13.57 2.703 1 98.69 96 ILE A N 1
ATOM 779 C CA . ILE A 1 96 ? -2.938 12.312 2.158 1 98.69 96 ILE A CA 1
ATOM 780 C C . ILE A 1 96 ? -3.086 12.312 0.639 1 98.69 96 ILE A C 1
ATOM 782 O O . ILE A 1 96 ? -4.109 12.75 0.108 1 98.69 96 ILE A O 1
ATOM 786 N N . ALA A 1 97 ? -2.105 11.906 -0.058 1 98.81 97 ALA A N 1
ATOM 787 C CA . ALA A 1 97 ? -2.184 11.562 -1.476 1 98.81 97 ALA A CA 1
ATOM 788 C C . ALA A 1 97 ? -1.763 10.117 -1.711 1 98.81 97 ALA A C 1
ATOM 790 O O . ALA A 1 97 ? -0.733 9.672 -1.198 1 98.81 97 ALA A O 1
ATOM 791 N N . VAL A 1 98 ? -2.574 9.414 -2.387 1 98.94 98 VAL A N 1
ATOM 792 C CA . VAL A 1 98 ? -2.24 8.039 -2.754 1 98.94 98 VAL A CA 1
ATOM 793 C C . VAL A 1 98 ? -2.08 7.938 -4.27 1 98.94 98 VAL A C 1
ATOM 795 O O . VAL A 1 98 ? -2.891 8.477 -5.023 1 98.94 98 VAL A O 1
ATOM 798 N N . VAL A 1 99 ? -1.028 7.293 -4.707 1 98.94 99 VAL A N 1
ATOM 799 C CA . VAL A 1 99 ? -0.776 7.031 -6.121 1 98.94 99 VAL A CA 1
ATOM 800 C C . VAL A 1 99 ? -0.696 5.523 -6.359 1 98.94 99 VAL A C 1
ATOM 802 O O . VAL A 1 99 ? 0.002 4.812 -5.633 1 98.94 99 VAL A O 1
ATOM 805 N N . TRP A 1 100 ? -1.462 5.027 -7.277 1 98.94 100 TRP A N 1
ATOM 806 C CA . TRP A 1 100 ? -1.283 3.686 -7.82 1 98.94 100 TRP A CA 1
ATOM 807 C C . TRP A 1 100 ? -0.762 3.744 -9.25 1 98.94 100 TRP A C 1
ATOM 809 O O . TRP A 1 100 ? -1.417 4.305 -10.133 1 98.94 100 TRP A O 1
ATOM 819 N N . ASN A 1 101 ? 0.393 3.195 -9.461 1 98.88 101 ASN A N 1
ATOM 820 C CA . ASN A 1 101 ? 1 3.125 -10.789 1 98.88 101 ASN A CA 1
ATOM 821 C C . ASN A 1 101 ? 1.093 1.686 -11.289 1 98.88 101 ASN A C 1
ATOM 823 O O . ASN A 1 101 ? 1.699 0.835 -10.633 1 98.88 101 ASN A O 1
ATOM 827 N N . ARG A 1 102 ? 0.515 1.436 -12.391 1 98.81 102 ARG A N 1
ATOM 828 C CA . ARG A 1 102 ? 0.833 0.222 -13.133 1 98.81 102 ARG A CA 1
ATOM 829 C C . ARG A 1 102 ? 2.115 0.397 -13.945 1 98.81 102 ARG A C 1
ATOM 831 O O . ARG A 1 102 ? 2.203 1.289 -14.789 1 98.81 102 ARG A O 1
ATOM 838 N N . ILE A 1 103 ? 3.057 -0.522 -13.648 1 98.81 103 ILE A N 1
ATOM 839 C CA . ILE A 1 103 ? 4.348 -0.261 -14.281 1 98.81 103 ILE A CA 1
ATOM 840 C C . ILE A 1 103 ? 4.93 -1.564 -14.82 1 98.81 103 ILE A C 1
ATOM 842 O O . ILE A 1 103 ? 4.562 -2.652 -14.367 1 98.81 103 ILE A O 1
ATOM 846 N N . THR A 1 104 ? 5.781 -1.41 -15.781 1 98.69 104 THR A N 1
ATOM 847 C CA . THR A 1 104 ? 6.84 -2.375 -16.062 1 98.69 104 THR A CA 1
ATOM 848 C C . THR A 1 104 ? 8.18 -1.888 -15.508 1 98.69 104 THR A C 1
ATOM 850 O O . THR A 1 104 ? 8.664 -0.826 -15.898 1 98.69 104 THR A O 1
ATOM 853 N N . LEU A 1 105 ? 8.758 -2.637 -14.617 1 98.75 105 LEU A N 1
ATOM 854 C CA . LEU A 1 105 ? 10.016 -2.242 -13.992 1 98.75 105 LEU A CA 1
ATOM 855 C C . LEU A 1 105 ? 11.18 -3.082 -14.523 1 98.75 105 LEU A C 1
ATOM 857 O O . LEU A 1 105 ? 11.125 -4.312 -14.484 1 98.75 105 LEU A O 1
ATOM 861 N N . THR A 1 106 ? 12.148 -2.465 -15.07 1 98.81 106 THR A N 1
ATOM 862 C CA . THR A 1 106 ? 13.453 -3.08 -15.312 1 98.81 106 THR A CA 1
ATOM 863 C C . THR A 1 106 ? 14.406 -2.807 -14.156 1 98.81 106 THR A C 1
ATOM 865 O O . THR A 1 106 ? 14.734 -1.652 -13.867 1 98.81 106 THR A O 1
ATOM 868 N N . ALA A 1 107 ? 14.773 -3.836 -13.469 1 98.5 107 ALA A N 1
ATOM 869 C CA . ALA A 1 107 ? 15.703 -3.727 -12.352 1 98.5 107 ALA A CA 1
ATOM 870 C C . ALA A 1 107 ? 16.922 -4.633 -12.547 1 98.5 107 ALA A C 1
ATOM 872 O O . ALA A 1 107 ? 16.828 -5.645 -13.25 1 98.5 107 ALA A O 1
ATOM 873 N N . PHE A 1 108 ? 17.984 -4.273 -12.016 1 98.31 108 PHE A N 1
ATOM 874 C CA . PHE A 1 108 ? 19.188 -5.105 -11.945 1 98.31 108 PHE A CA 1
ATOM 875 C C . PHE A 1 108 ? 19.344 -5.699 -10.547 1 98.31 108 PHE A C 1
ATOM 877 O O . PHE A 1 108 ? 19.594 -4.973 -9.586 1 98.31 108 PHE A O 1
ATOM 884 N N . VAL A 1 109 ? 19.156 -6.988 -10.453 1 95.31 109 VAL A N 1
ATOM 885 C CA . VAL A 1 109 ? 19.188 -7.711 -9.188 1 95.31 109 VAL A CA 1
ATOM 886 C C . VAL A 1 109 ? 20.016 -8.977 -9.328 1 95.31 109 VAL A C 1
ATOM 888 O O . VAL A 1 109 ? 19.828 -9.75 -10.266 1 95.31 109 VAL A O 1
ATOM 891 N N . ARG A 1 110 ? 20.969 -9.117 -8.344 1 92.5 110 ARG A N 1
ATOM 892 C CA . ARG A 1 110 ? 21.797 -10.312 -8.289 1 92.5 110 ARG A CA 1
ATOM 893 C C . ARG A 1 110 ? 22.5 -10.562 -9.625 1 92.5 110 ARG A C 1
ATOM 895 O O . ARG A 1 110 ? 22.453 -11.672 -10.156 1 92.5 110 ARG A O 1
ATOM 902 N N . GLY A 1 111 ? 22.891 -9.594 -10.281 1 94.19 111 GLY A N 1
ATOM 903 C CA . GLY A 1 111 ? 23.766 -9.711 -11.438 1 94.19 111 GLY A CA 1
ATOM 904 C C . GLY A 1 111 ? 23 -9.805 -12.75 1 94.19 111 GLY A C 1
ATOM 905 O O . GLY A 1 111 ? 23.609 -9.992 -13.805 1 94.19 111 GLY A O 1
ATOM 906 N N . ASN A 1 112 ? 21.703 -9.672 -12.68 1 97.56 112 ASN A N 1
ATOM 907 C CA . ASN A 1 112 ? 20.922 -9.781 -13.898 1 97.56 112 ASN A CA 1
ATOM 908 C C . ASN A 1 112 ? 19.844 -8.695 -13.984 1 97.56 112 ASN A C 1
ATOM 910 O O . ASN A 1 112 ? 19.344 -8.242 -12.953 1 97.56 112 ASN A O 1
ATOM 914 N N . ASP A 1 113 ? 19.531 -8.398 -15.289 1 98.12 113 ASP A N 1
ATOM 915 C CA . ASP A 1 113 ? 18.328 -7.59 -15.508 1 98.12 113 ASP A CA 1
ATOM 916 C C . ASP A 1 113 ? 17.062 -8.453 -15.445 1 98.12 113 ASP A C 1
ATOM 918 O O . ASP A 1 113 ? 17.016 -9.539 -16.031 1 98.12 113 ASP A O 1
ATOM 922 N N . VAL A 1 114 ? 16.203 -7.922 -14.672 1 97.75 114 VAL A N 1
ATOM 923 C CA . VAL A 1 114 ? 14.891 -8.57 -14.609 1 97.75 114 VAL A CA 1
ATOM 924 C C . VAL A 1 114 ? 13.797 -7.547 -14.922 1 97.75 114 VAL A C 1
ATOM 926 O O . VAL A 1 114 ? 13.938 -6.359 -14.625 1 97.75 114 VAL A O 1
ATOM 929 N N . GLU A 1 115 ? 12.758 -8.008 -15.586 1 98.06 115 GLU A N 1
ATOM 930 C CA . GLU A 1 115 ? 11.586 -7.188 -15.875 1 98.06 115 GLU A CA 1
ATOM 931 C C . GLU A 1 115 ? 10.336 -7.77 -15.219 1 98.06 115 GLU A C 1
ATOM 933 O O . GLU A 1 115 ? 10.031 -8.953 -15.391 1 98.06 115 GLU A O 1
ATOM 938 N N . ASN A 1 116 ? 9.703 -6.938 -14.453 1 97.75 116 ASN A N 1
ATOM 939 C CA . ASN A 1 116 ? 8.5 -7.371 -13.75 1 97.75 116 ASN A CA 1
ATOM 940 C C . ASN A 1 116 ? 7.379 -6.348 -13.883 1 97.75 116 ASN A C 1
ATOM 942 O O . ASN A 1 116 ? 7.637 -5.148 -14.023 1 97.75 116 ASN A O 1
ATOM 946 N N . GLU A 1 117 ? 6.148 -6.848 -13.875 1 98.31 117 GLU A N 1
ATOM 947 C CA . GLU A 1 117 ? 4.957 -6.008 -13.828 1 98.31 117 GLU A CA 1
ATOM 948 C C . GLU A 1 117 ? 4.469 -5.82 -12.391 1 98.31 117 GLU A C 1
ATOM 950 O O . GLU A 1 117 ? 4.324 -6.789 -11.648 1 98.31 117 GLU A O 1
ATOM 955 N N . PHE A 1 118 ? 4.25 -4.531 -12.047 1 98.88 118 PHE A N 1
ATOM 956 C CA . PHE A 1 118 ? 3.76 -4.223 -10.711 1 98.88 118 PHE A CA 1
ATOM 957 C C . PHE A 1 118 ? 2.602 -3.234 -10.773 1 98.88 118 PHE A C 1
ATOM 959 O O . PHE A 1 118 ? 2.494 -2.455 -11.719 1 98.88 118 PHE A O 1
ATOM 966 N N . THR A 1 119 ? 1.715 -3.277 -9.875 1 98.94 119 THR A N 1
ATOM 967 C CA . THR A 1 119 ? 1.042 -2.078 -9.391 1 98.94 119 THR A CA 1
ATOM 968 C C . THR A 1 119 ? 1.688 -1.577 -8.102 1 98.94 119 THR A C 1
ATOM 970 O O . THR A 1 119 ? 1.723 -2.295 -7.102 1 98.94 119 THR A O 1
ATOM 973 N N . VAL A 1 120 ? 2.219 -0.407 -8.164 1 98.94 120 VAL A N 1
ATOM 974 C CA . VAL A 1 120 ? 2.93 0.18 -7.035 1 98.94 120 VAL A CA 1
ATOM 975 C C . VAL A 1 120 ? 2.008 1.134 -6.281 1 98.94 120 VAL A C 1
ATOM 977 O O . VAL A 1 120 ? 1.353 1.984 -6.891 1 98.94 120 VAL A O 1
ATOM 980 N N . THR A 1 121 ? 1.897 0.934 -4.969 1 99 121 THR A N 1
ATOM 981 C CA . THR A 1 121 ? 1.141 1.811 -4.082 1 99 121 THR A CA 1
ATOM 982 C C . THR A 1 121 ? 2.068 2.789 -3.367 1 99 121 THR A C 1
ATOM 984 O O . THR A 1 121 ? 2.982 2.375 -2.652 1 99 121 THR A O 1
ATOM 987 N N . GLU A 1 122 ? 1.84 4.031 -3.609 1 99 122 GLU A N 1
ATOM 988 C CA . GLU A 1 122 ? 2.555 5.117 -2.947 1 99 122 GLU A CA 1
ATOM 989 C C . GLU A 1 122 ? 1.614 5.949 -2.08 1 99 122 GLU A C 1
ATOM 991 O O . GLU A 1 122 ? 0.56 6.387 -2.543 1 99 122 GLU A O 1
ATOM 996 N N . VAL A 1 123 ? 2 6.16 -0.819 1 99 123 VAL A N 1
ATOM 997 C CA . VAL A 1 123 ? 1.211 7.031 0.045 1 99 123 VAL A CA 1
ATOM 998 C C . VAL A 1 123 ? 2.074 8.195 0.538 1 99 123 VAL A C 1
ATOM 1000 O O . VAL A 1 123 ? 3.129 7.977 1.14 1 99 123 VAL A O 1
ATOM 1003 N N . TYR A 1 124 ? 1.594 9.359 0.247 1 98.94 124 TYR A N 1
ATOM 1004 C CA . TYR A 1 124 ? 2.248 10.594 0.673 1 98.94 124 TYR A CA 1
ATOM 1005 C C . TYR A 1 124 ? 1.427 11.305 1.743 1 98.94 124 TYR A C 1
ATOM 1007 O O . TYR A 1 124 ? 0.195 11.312 1.687 1 98.94 124 TYR A O 1
ATOM 1015 N N . GLU A 1 125 ? 2.1 11.859 2.65 1 98.75 125 GLU A N 1
ATOM 1016 C CA . GLU A 1 125 ? 1.518 12.758 3.637 1 98.75 125 GLU A CA 1
ATOM 1017 C C . GLU A 1 125 ? 2.078 14.172 3.492 1 98.75 125 GLU A C 1
ATOM 1019 O O . GLU A 1 125 ? 3.295 14.359 3.418 1 98.75 125 GLU A O 1
ATOM 1024 N N . LYS A 1 126 ? 1.178 15.109 3.398 1 98.19 126 LYS A N 1
ATOM 1025 C CA . LYS A 1 126 ? 1.62 16.5 3.445 1 98.19 126 LYS A CA 1
ATOM 1026 C C . LYS A 1 126 ? 2.064 16.891 4.855 1 98.19 126 LYS A C 1
ATOM 1028 O O . LYS A 1 126 ? 1.266 16.859 5.793 1 98.19 126 LYS A O 1
ATOM 1033 N N . GLN A 1 127 ? 3.283 17.172 5.059 1 97.38 127 GLN A N 1
ATOM 1034 C CA . GLN A 1 127 ? 3.883 17.625 6.309 1 97.38 127 GLN A CA 1
ATOM 1035 C C . GLN A 1 127 ? 4.457 19.031 6.16 1 97.38 127 GLN A C 1
ATOM 1037 O O . GLN A 1 127 ? 5.523 19.219 5.57 1 97.38 127 GLN A O 1
ATOM 1042 N N . GLY A 1 128 ? 3.744 20 6.773 1 95.75 128 GLY A N 1
ATOM 1043 C CA . GLY A 1 128 ? 4.113 21.359 6.438 1 95.75 128 GLY A CA 1
ATOM 1044 C C . GLY A 1 128 ? 3.947 21.688 4.965 1 95.75 128 GLY A C 1
ATOM 1045 O O . GLY A 1 128 ? 2.859 21.531 4.406 1 95.75 128 GLY A O 1
ATOM 1046 N N . GLU A 1 129 ? 5.012 22.078 4.312 1 95.5 129 GLU A N 1
ATOM 1047 C CA . GLU A 1 129 ? 4.953 22.453 2.898 1 95.5 129 GLU A CA 1
ATOM 1048 C C . GLU A 1 129 ? 5.41 21.297 2.016 1 95.5 129 GLU A C 1
ATOM 1050 O O . GLU A 1 129 ? 5.305 21.359 0.789 1 95.5 129 GLU A O 1
ATOM 1055 N N . ASP A 1 130 ? 5.809 20.219 2.645 1 97.31 130 ASP A N 1
ATOM 1056 C CA 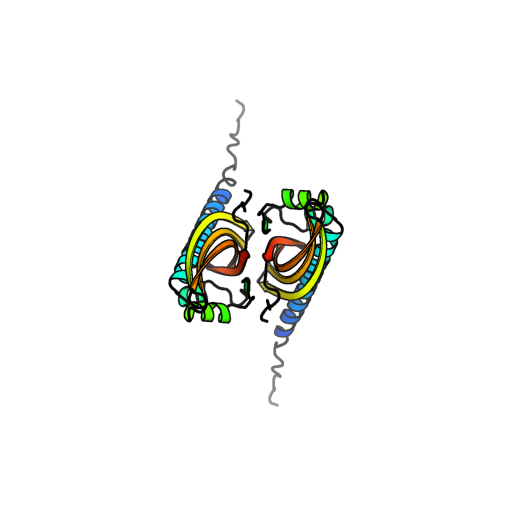. ASP A 1 130 ? 6.43 19.141 1.874 1 97.31 130 ASP A CA 1
ATOM 1057 C C . ASP A 1 130 ? 5.547 17.906 1.867 1 97.31 130 ASP A C 1
ATOM 1059 O O . ASP A 1 130 ? 4.855 17.609 2.848 1 97.31 130 ASP A O 1
ATOM 1063 N N . TRP A 1 131 ? 5.574 17.203 0.796 1 98.44 131 TRP A N 1
ATOM 1064 C CA . TRP A 1 131 ? 5.047 15.852 0.739 1 98.44 131 TRP A CA 1
ATOM 1065 C C . TRP A 1 131 ? 6.117 14.836 1.12 1 98.44 131 TRP A C 1
ATOM 1067 O O . TRP A 1 131 ? 7.23 14.867 0.592 1 98.44 131 TRP A O 1
ATOM 1077 N N . LYS A 1 132 ? 5.785 13.953 2.047 1 98.88 132 LYS A N 1
ATOM 1078 C CA . LYS A 1 132 ? 6.66 12.859 2.455 1 98.88 132 LYS A CA 1
ATOM 1079 C C . LYS A 1 132 ? 6.012 11.508 2.18 1 98.88 132 LYS A C 1
ATOM 1081 O O . LYS A 1 132 ? 4.816 11.328 2.41 1 98.88 132 LYS A O 1
ATOM 1086 N N . MET A 1 133 ? 6.793 10.586 1.736 1 98.94 133 MET A N 1
ATOM 1087 C CA . MET A 1 133 ? 6.262 9.266 1.415 1 98.94 133 MET A CA 1
ATOM 1088 C C . MET A 1 133 ? 6.309 8.344 2.633 1 98.94 133 MET A C 1
ATOM 1090 O O . MET A 1 133 ? 7.352 8.219 3.279 1 98.94 133 MET A O 1
ATOM 1094 N N . LEU A 1 134 ? 5.184 7.695 2.922 1 98.94 134 LEU A N 1
ATOM 1095 C CA . LEU A 1 134 ? 5.059 6.793 4.062 1 98.94 134 LEU A CA 1
ATOM 1096 C C . LEU A 1 134 ? 5.047 5.34 3.611 1 98.94 134 LEU A C 1
ATOM 1098 O O . LEU A 1 134 ? 5.453 4.449 4.359 1 98.94 134 LEU A O 1
ATOM 1102 N N . VAL A 1 135 ? 4.516 5.094 2.451 1 98.94 135 VAL A N 1
ATOM 1103 C CA . VAL A 1 135 ? 4.293 3.742 1.945 1 98.94 135 VAL A CA 1
ATOM 1104 C C . VAL A 1 135 ? 4.832 3.631 0.52 1 98.94 135 VAL A C 1
ATOM 1106 O O . VAL A 1 135 ? 4.566 4.496 -0.319 1 98.94 135 VAL A O 1
ATOM 1109 N N . PHE A 1 136 ? 5.605 2.748 0.217 1 99 136 PHE A N 1
ATOM 1110 C CA . PHE A 1 136 ? 6.043 2.344 -1.114 1 99 136 PHE A CA 1
ATOM 1111 C C . PHE A 1 136 ? 5.996 0.829 -1.264 1 99 136 PHE A C 1
ATOM 1113 O O . PHE A 1 136 ? 6.938 0.131 -0.88 1 99 136 PHE A O 1
ATOM 1120 N N . THR A 1 137 ? 4.906 0.286 -1.841 1 98.94 137 THR A N 1
ATOM 1121 C CA . THR A 1 137 ? 4.617 -1.143 -1.882 1 98.94 137 THR A CA 1
ATOM 1122 C C . THR A 1 137 ? 4.574 -1.645 -3.322 1 98.94 137 THR A C 1
ATOM 1124 O O . THR A 1 137 ? 3.789 -1.15 -4.133 1 98.94 137 THR A O 1
ATOM 1127 N N . PHE A 1 138 ? 5.426 -2.576 -3.676 1 98.94 138 PHE A N 1
ATOM 1128 C CA . PHE A 1 138 ? 5.383 -3.248 -4.969 1 98.94 138 PHE A CA 1
ATOM 1129 C C . PHE A 1 138 ? 4.488 -4.48 -4.91 1 98.94 138 PHE A C 1
ATOM 1131 O O . PHE A 1 138 ? 4.727 -5.391 -4.113 1 98.94 138 PHE A O 1
ATOM 1138 N N . SER A 1 139 ? 3.432 -4.527 -5.699 1 98.88 139 SER A N 1
ATOM 1139 C CA . SER A 1 139 ? 2.592 -5.711 -5.871 1 98.88 139 SER A CA 1
ATOM 1140 C C . SER A 1 139 ? 2.789 -6.336 -7.246 1 98.88 139 SER A C 1
ATOM 1142 O O . SER A 1 139 ? 2.426 -5.738 -8.266 1 98.88 139 SER A O 1
ATOM 1144 N N . SER A 1 140 ? 3.426 -7.5 -7.246 1 98.5 140 SER A N 1
ATOM 1145 C CA . SER A 1 140 ? 3.518 -8.219 -8.516 1 98.5 140 SER A CA 1
ATOM 1146 C C . SER A 1 140 ? 2.135 -8.547 -9.062 1 98.5 140 SER A C 1
ATOM 1148 O O . SER A 1 140 ? 1.265 -9.023 -8.336 1 98.5 140 SER A O 1
ATOM 1150 N N . VAL A 1 141 ? 1.94 -8.195 -10.359 1 98.25 141 VAL A N 1
ATOM 1151 C CA . VAL A 1 141 ? 0.616 -8.391 -10.945 1 98.25 141 VAL A CA 1
ATOM 1152 C C . VAL A 1 141 ? 0.736 -9.148 -12.258 1 98.25 141 VAL A C 1
ATOM 1154 O O . VAL A 1 141 ? 1.83 -9.273 -12.82 1 98.25 141 VAL A O 1
ATOM 1157 N N . ARG A 1 142 ? -0.401 -9.672 -12.68 1 96.25 142 ARG A N 1
ATOM 1158 C CA . ARG A 1 142 ? -0.456 -10.328 -13.984 1 96.25 142 ARG A CA 1
ATOM 1159 C C . ARG A 1 142 ? -0.366 -9.312 -15.117 1 96.25 142 ARG A C 1
ATOM 1161 O O . ARG A 1 142 ? -0.729 -8.148 -14.945 1 96.25 142 ARG A O 1
ATOM 1168 N N . ASP A 1 143 ? -0.01 -9.828 -16.266 1 93.56 143 ASP A N 1
ATOM 1169 C CA . ASP A 1 143 ? 0.158 -8.945 -17.406 1 93.56 143 ASP A CA 1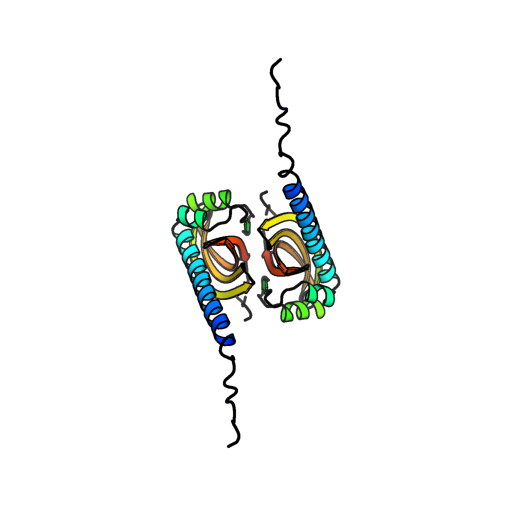
ATOM 1170 C C . ASP A 1 143 ? -1.181 -8.359 -17.844 1 93.56 143 ASP A C 1
ATOM 1172 O O . ASP A 1 143 ? -1.222 -7.305 -18.484 1 93.56 143 ASP A O 1
ATOM 1176 N N . THR A 1 144 ? -2.275 -8.984 -17.438 1 95.38 144 THR A N 1
ATOM 1177 C CA . THR A 1 144 ? -3.615 -8.547 -17.812 1 95.38 144 THR A CA 1
ATOM 1178 C C . THR A 1 144 ? -4.18 -7.57 -16.781 1 95.38 144 THR A C 1
ATOM 1180 O O . THR A 1 144 ? -5.305 -7.094 -16.922 1 95.38 144 THR A O 1
ATOM 1183 N N . HIS A 1 145 ? -3.443 -7.316 -15.797 1 97.88 145 HIS A N 1
ATOM 1184 C CA . HIS A 1 145 ? -3.908 -6.449 -14.719 1 97.88 145 HIS A CA 1
ATOM 1185 C C . HIS A 1 145 ? -4.293 -5.074 -15.25 1 97.88 145 HIS A C 1
ATOM 1187 O O . HIS A 1 145 ? -3.539 -4.461 -16 1 97.88 145 HIS A O 1
ATOM 1193 N N . GLU A 1 146 ? -5.473 -4.578 -14.797 1 98.12 146 GLU A N 1
ATOM 1194 C CA . GLU A 1 146 ? -5.934 -3.223 -15.086 1 98.12 146 GLU A CA 1
ATOM 1195 C C . GLU A 1 146 ? -6.301 -2.475 -13.812 1 98.12 146 GLU A C 1
ATOM 1197 O O . GLU A 1 146 ? -6.863 -3.061 -12.883 1 98.12 146 GLU A O 1
ATOM 1202 N N . ILE A 1 147 ? -5.945 -1.217 -13.781 1 98.38 147 ILE A N 1
ATOM 1203 C CA . ILE A 1 147 ? -6.5 -0.327 -12.766 1 98.38 147 ILE A CA 1
ATOM 1204 C C . ILE A 1 147 ? -7.863 0.191 -13.227 1 98.38 147 ILE A C 1
ATOM 1206 O O . ILE A 1 147 ? -7.953 0.957 -14.188 1 98.38 147 ILE A O 1
ATOM 1210 N N . GLU A 1 148 ? -8.891 -0.237 -12.516 1 97.38 148 GLU A N 1
ATOM 1211 C CA . GLU A 1 148 ? -10.219 0.261 -12.859 1 97.38 148 GLU A CA 1
ATOM 1212 C C . GLU A 1 148 ? -10.406 1.698 -12.375 1 97.38 148 GLU A C 1
ATOM 1214 O O . GLU A 1 148 ? -10.219 1.993 -11.195 1 97.38 148 GLU A O 1
ATOM 1219 N N . HIS A 1 149 ? -10.828 2.637 -13.312 1 95.12 149 HIS A N 1
ATOM 1220 C CA . HIS A 1 149 ? -11.008 4.043 -12.961 1 95.12 149 HIS A CA 1
ATOM 1221 C C . HIS A 1 149 ? -12.453 4.328 -12.562 1 95.12 149 HIS A C 1
ATOM 1223 O O . HIS A 1 149 ? -13.375 3.695 -13.078 1 95.12 149 HIS A O 1
ATOM 1229 N N . MET B 1 1 ? 17.906 33.406 56.688 1 43.81 1 MET B N 1
ATOM 1230 C CA . MET B 1 1 ? 16.922 32.375 56.344 1 43.81 1 MET B CA 1
ATOM 1231 C C . MET B 1 1 ? 16.688 32.312 54.844 1 43.81 1 MET B C 1
ATOM 1233 O O . MET B 1 1 ? 16.109 33.219 54.25 1 43.81 1 MET B O 1
ATOM 1237 N N . LYS B 1 2 ? 17.688 31.781 54.094 1 47.44 2 LYS B N 1
ATOM 1238 C CA . LYS B 1 2 ? 17.812 31.641 52.625 1 47.44 2 LYS B CA 1
ATOM 1239 C C . LYS B 1 2 ? 16.703 30.766 52.062 1 47.44 2 LYS B C 1
ATOM 1241 O O . LYS B 1 2 ? 16.484 29.641 52.531 1 47.44 2 LYS B O 1
ATOM 1246 N N . LYS B 1 3 ? 15.656 31.266 51.438 1 47.72 3 LYS B N 1
ATOM 1247 C CA . LYS B 1 3 ? 14.492 30.812 50.719 1 47.72 3 LYS B CA 1
ATOM 1248 C C . LYS B 1 3 ? 14.891 29.875 49.562 1 47.72 3 LYS B C 1
ATOM 1250 O O . LYS B 1 3 ? 15.539 30.297 48.594 1 47.72 3 LYS B O 1
ATOM 1255 N N . TYR B 1 4 ? 15.422 28.688 49.812 1 51 4 TYR B N 1
ATOM 1256 C CA . TYR B 1 4 ? 15.57 27.672 48.781 1 51 4 TYR B CA 1
ATOM 1257 C C . TYR B 1 4 ? 14.25 27.406 48.062 1 51 4 TYR B C 1
ATOM 1259 O O . TYR B 1 4 ? 13.281 26.953 48.688 1 51 4 TYR B O 1
ATOM 1267 N N . LEU B 1 5 ? 13.695 28.328 47.219 1 47.62 5 LEU B N 1
ATOM 1268 C CA . LEU B 1 5 ? 12.555 28.062 46.344 1 47.62 5 LEU B CA 1
ATOM 1269 C C . LEU B 1 5 ? 12.781 26.797 45.531 1 47.62 5 LEU B C 1
ATOM 1271 O O . LEU B 1 5 ? 13.812 26.641 44.875 1 47.62 5 LEU B O 1
ATOM 1275 N N . CYS B 1 6 ? 12.266 25.578 45.906 1 50.94 6 CYS B N 1
ATOM 1276 C CA . CYS B 1 6 ? 12.133 24.266 45.312 1 50.94 6 CYS B CA 1
ATOM 1277 C C . CYS B 1 6 ? 11.625 24.375 43.875 1 50.94 6 CYS B C 1
ATOM 1279 O O . CYS B 1 6 ? 10.531 24.891 43.656 1 50.94 6 CYS B O 1
ATOM 1281 N N . LEU B 1 7 ? 12.398 24.5 42.906 1 48.09 7 LEU B N 1
ATOM 1282 C CA . LEU B 1 7 ? 12.172 24.344 41.469 1 48.09 7 LEU B CA 1
ATOM 1283 C C . LEU B 1 7 ? 11.516 22.984 41.188 1 48.09 7 LEU B C 1
ATOM 1285 O O . LEU B 1 7 ? 12.195 21.969 41.125 1 48.09 7 LEU B O 1
ATOM 1289 N N . PHE B 1 8 ? 10.5 22.516 41.844 1 50.75 8 PHE B N 1
ATOM 1290 C CA . PHE B 1 8 ? 9.859 21.266 41.438 1 50.75 8 PHE B CA 1
ATOM 1291 C C . PHE B 1 8 ? 9.297 21.375 40.031 1 50.75 8 PHE B C 1
ATOM 1293 O O . PHE B 1 8 ? 8.188 21.859 39.844 1 50.75 8 PHE B O 1
ATOM 1300 N N . GLY B 1 9 ? 9.953 21.984 39.125 1 43.28 9 GLY B N 1
ATOM 1301 C CA . GLY B 1 9 ? 9.258 22.234 37.875 1 43.28 9 GLY B CA 1
ATOM 1302 C C . GLY B 1 9 ? 8.688 20.984 37.219 1 43.28 9 GLY B C 1
ATOM 1303 O O . GLY B 1 9 ? 9.07 19.875 37.594 1 43.28 9 GLY B O 1
ATOM 1304 N N . LEU B 1 10 ? 8.016 20.906 35.812 1 51.84 10 LEU B N 1
ATOM 1305 C CA . LEU B 1 10 ? 7.016 20.531 34.844 1 51.84 10 LEU B CA 1
ATOM 1306 C C . LEU B 1 10 ? 7.449 19.266 34.094 1 51.84 10 LEU B C 1
ATOM 1308 O O . LEU B 1 10 ? 7.734 19.328 32.875 1 51.84 10 LEU B O 1
ATOM 1312 N N . ILE B 1 11 ? 8.195 18.391 34.531 1 54.09 11 ILE B N 1
ATOM 1313 C CA . ILE B 1 11 ? 8.641 17.375 33.594 1 54.09 11 ILE B CA 1
ATOM 1314 C C . ILE B 1 11 ? 7.484 16.422 33.281 1 54.09 11 ILE B C 1
ATOM 1316 O O . ILE B 1 11 ? 7.695 15.227 33.062 1 54.09 11 ILE B O 1
ATOM 1320 N N . PHE B 1 12 ? 6.285 16.547 33.719 1 52.78 12 PHE B N 1
ATOM 1321 C CA . PHE B 1 12 ? 5.352 15.43 33.656 1 52.78 12 PHE B CA 1
ATOM 1322 C C . PHE B 1 12 ? 4.824 15.258 32.219 1 52.78 12 PHE B C 1
ATOM 1324 O O . PHE B 1 12 ? 4.031 14.352 31.969 1 52.78 12 PHE B O 1
ATOM 1331 N N . ILE B 1 13 ? 5.02 16.125 31.172 1 53.72 13 ILE B N 1
ATOM 1332 C CA . ILE B 1 13 ? 4.191 16.094 29.984 1 53.72 13 ILE B CA 1
ATOM 1333 C C . ILE B 1 13 ? 4.66 14.992 29.047 1 53.72 13 ILE B C 1
ATOM 1335 O O . ILE B 1 13 ? 3.855 14.375 28.344 1 53.72 13 ILE B O 1
ATOM 1339 N N . CYS B 1 14 ? 5.871 14.453 29.141 1 55.09 14 CYS B N 1
ATOM 1340 C CA . CYS B 1 14 ? 6.402 13.648 28.047 1 55.09 14 CYS B CA 1
ATOM 1341 C C . CYS B 1 14 ? 5.84 12.234 28.094 1 55.09 14 CYS B C 1
ATOM 1343 O O . CYS B 1 14 ? 5.707 11.578 27.047 1 55.09 14 CYS B O 1
ATOM 1345 N N . ASN B 1 15 ? 5.293 11.695 29.188 1 58.12 15 ASN B N 1
ATOM 1346 C CA . ASN B 1 15 ? 4.891 10.297 29.297 1 58.12 15 ASN B CA 1
ATOM 1347 C C . ASN B 1 15 ? 3.49 10.07 28.75 1 58.12 15 ASN B C 1
ATOM 1349 O O . ASN B 1 15 ? 3.158 8.961 28.312 1 58.12 15 ASN B O 1
ATOM 1353 N N . SER B 1 16 ? 2.611 11.125 28.594 1 56.03 16 SER B N 1
ATOM 1354 C CA . SER B 1 16 ? 1.231 10.945 28.156 1 56.03 16 SER B CA 1
ATOM 1355 C C . SER B 1 16 ? 1.157 10.68 26.656 1 56.03 16 SER B C 1
ATOM 1357 O O . SER B 1 16 ? 0.302 9.922 26.203 1 56.03 16 SER B O 1
ATOM 1359 N N . ILE B 1 17 ? 2.08 11.164 25.828 1 62.19 17 ILE B N 1
ATOM 1360 C CA . ILE B 1 17 ? 2.041 11.016 24.391 1 62.19 17 ILE B CA 1
ATOM 1361 C C . ILE B 1 17 ? 2.352 9.562 24.016 1 62.19 17 ILE B C 1
ATOM 1363 O O . ILE B 1 17 ? 1.684 8.984 23.156 1 62.19 17 ILE B O 1
ATOM 1367 N N . THR B 1 18 ? 3.23 8.914 24.688 1 63.31 18 THR B N 1
ATOM 1368 C CA . THR B 1 18 ? 3.641 7.551 24.391 1 63.31 18 THR B CA 1
ATOM 1369 C C . THR B 1 18 ? 2.521 6.566 24.703 1 63.31 18 THR B C 1
ATOM 1371 O O . THR B 1 18 ? 2.283 5.621 23.953 1 63.31 18 THR B O 1
ATOM 1374 N N . PHE B 1 19 ? 1.846 6.844 25.781 1 67.56 19 PHE B N 1
ATOM 1375 C CA . PHE B 1 19 ? 0.741 5.965 26.156 1 67.56 19 PHE B CA 1
ATOM 1376 C C . PHE B 1 19 ? -0.404 6.09 25.156 1 67.56 19 PHE B C 1
ATOM 1378 O O . PHE B 1 19 ? -1.018 5.09 24.766 1 67.56 19 PHE B O 1
ATOM 1385 N N . ALA B 1 20 ? -0.693 7.238 24.703 1 71.25 20 ALA B N 1
ATOM 1386 C CA . ALA B 1 20 ? -1.761 7.477 23.734 1 71.25 20 ALA B CA 1
ATOM 1387 C C . ALA B 1 20 ? -1.45 6.805 22.406 1 71.25 20 ALA B C 1
ATOM 1389 O O . ALA B 1 20 ? -2.338 6.227 21.766 1 71.25 20 ALA B O 1
ATOM 1390 N N . GLN B 1 21 ? -0.249 6.844 22.016 1 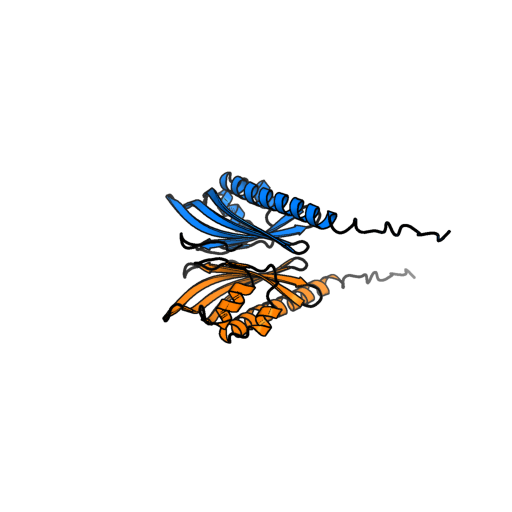79.56 21 GLN B N 1
ATOM 1391 C CA . GLN B 1 21 ? 0.142 6.191 20.766 1 79.56 21 GLN B CA 1
ATOM 1392 C C . GLN B 1 21 ? -0.032 4.68 20.859 1 79.56 21 GLN B C 1
ATOM 1394 O O . GLN B 1 21 ? -0.457 4.035 19.906 1 79.56 21 GLN B O 1
ATOM 1399 N N . SER B 1 22 ? 0.255 4.188 21.984 1 85.81 22 SER B N 1
ATOM 1400 C CA . SER B 1 22 ? 0.103 2.752 22.188 1 85.81 22 SER B CA 1
ATOM 1401 C C . SER B 1 22 ? -1.363 2.336 22.141 1 85.81 22 SER B C 1
ATOM 1403 O O . SER B 1 22 ? -1.694 1.285 21.578 1 85.81 22 SER B O 1
ATOM 1405 N N . ALA B 1 23 ? -2.236 3.189 22.656 1 92.75 23 ALA B N 1
ATOM 1406 C CA . ALA B 1 23 ? -3.662 2.875 22.641 1 92.75 23 ALA B CA 1
ATOM 1407 C C . ALA B 1 23 ? -4.211 2.914 21.219 1 92.75 23 ALA B C 1
ATOM 1409 O O . ALA B 1 23 ? -5.016 2.061 20.828 1 92.75 23 ALA B O 1
ATOM 1410 N N . ILE B 1 24 ? -3.822 3.904 20.438 1 96.81 24 ILE B N 1
ATOM 1411 C CA . ILE B 1 24 ? -4.27 4.004 19.062 1 96.81 24 ILE B CA 1
ATOM 1412 C C . ILE B 1 24 ? -3.736 2.818 18.25 1 96.81 24 ILE B C 1
ATOM 1414 O O . ILE B 1 24 ? -4.453 2.244 17.438 1 96.81 24 ILE B O 1
ATOM 1418 N N . GLU B 1 25 ? -2.479 2.486 18.5 1 97.19 25 GLU B N 1
ATOM 1419 C CA . GLU B 1 25 ? -1.896 1.333 17.828 1 97.19 25 GLU B CA 1
ATOM 1420 C C . GLU B 1 25 ? -2.705 0.068 18.094 1 97.19 25 GLU B C 1
ATOM 1422 O O . GLU B 1 25 ? -2.959 -0.72 17.172 1 97.19 25 GLU B O 1
ATOM 1427 N N . GLN B 1 26 ? -3.066 -0.173 19.281 1 97.38 26 GLN B N 1
ATOM 1428 C CA . GLN B 1 26 ? -3.863 -1.345 19.625 1 97.38 26 GLN B CA 1
ATOM 1429 C C . GLN B 1 26 ? -5.238 -1.289 18.969 1 97.38 26 GLN B C 1
ATOM 1431 O O . GLN B 1 26 ? -5.758 -2.311 18.516 1 97.38 26 GLN B O 1
ATOM 1436 N N . GLU B 1 27 ? -5.805 -0.13 18.969 1 98.06 27 GLU B N 1
ATOM 1437 C CA . GLU B 1 27 ? -7.09 0.066 18.297 1 98.06 27 GLU B CA 1
ATOM 1438 C C . GLU B 1 27 ? -7.004 -0.292 16.812 1 98.06 27 GLU B C 1
ATOM 1440 O O . GLU B 1 27 ? -7.883 -0.97 16.281 1 98.06 27 GLU B O 1
ATOM 1445 N N . ILE B 1 28 ? -5.961 0.175 16.188 1 98.75 28 ILE B N 1
ATOM 1446 C CA . ILE B 1 28 ? -5.766 -0.061 14.758 1 98.75 28 ILE B CA 1
ATOM 1447 C C . ILE B 1 28 ? -5.52 -1.548 14.508 1 98.75 28 ILE B C 1
ATOM 1449 O O . ILE B 1 28 ? -6.043 -2.119 13.547 1 98.75 28 ILE B O 1
ATOM 1453 N N . LYS B 1 29 ? -4.715 -2.172 15.328 1 98.44 29 LYS B N 1
ATOM 1454 C CA . LYS B 1 29 ? -4.473 -3.605 15.195 1 98.44 29 LYS B CA 1
ATOM 1455 C C . LYS B 1 29 ? -5.773 -4.395 15.32 1 98.44 29 LYS B C 1
ATOM 1457 O O . LYS B 1 29 ? -6.027 -5.312 14.539 1 98.44 29 LYS B O 1
ATOM 1462 N N . LYS B 1 30 ? -6.535 -4.043 16.297 1 98.56 30 LYS B N 1
ATOM 1463 C CA . LYS B 1 30 ? -7.824 -4.703 16.469 1 98.56 30 LYS B CA 1
ATOM 1464 C C . LYS B 1 30 ? -8.727 -4.484 15.25 1 98.56 30 LYS B C 1
ATOM 1466 O O . LYS B 1 30 ? -9.398 -5.41 14.789 1 98.56 30 LYS B O 1
ATOM 1471 N N . LEU B 1 31 ? -8.781 -3.27 14.781 1 98.81 31 LEU B N 1
ATOM 1472 C CA . LEU B 1 31 ? -9.57 -2.938 13.602 1 98.81 31 LEU B CA 1
ATOM 1473 C C . LEU B 1 31 ? -9.141 -3.775 12.406 1 98.81 31 LEU B C 1
ATOM 1475 O O . LEU B 1 31 ? -9.984 -4.312 11.68 1 98.81 31 LEU B O 1
ATOM 1479 N N . SER B 1 32 ? -7.863 -3.854 12.195 1 98.88 32 SER B N 1
ATOM 1480 C CA . SER B 1 32 ? -7.32 -4.672 11.117 1 98.88 32 SER B CA 1
ATOM 1481 C C . SER B 1 32 ? -7.742 -6.129 11.266 1 98.88 32 SER B C 1
ATOM 1483 O O . SER B 1 32 ? -8.125 -6.77 10.281 1 98.88 32 SER B O 1
ATOM 1485 N N . MET B 1 33 ? -7.664 -6.652 12.445 1 98.62 33 MET B N 1
ATOM 1486 C CA . MET B 1 33 ? -8.047 -8.039 12.688 1 98.62 33 MET B CA 1
ATOM 1487 C C . MET B 1 33 ? -9.547 -8.234 12.492 1 98.62 33 MET B C 1
ATOM 1489 O O . MET B 1 33 ? -9.977 -9.227 11.898 1 98.62 33 MET B O 1
ATOM 1493 N N . ASP B 1 34 ? -10.328 -7.324 13.023 1 98.81 34 ASP B N 1
ATOM 1494 C CA . ASP B 1 34 ? -11.773 -7.379 12.828 1 98.81 34 ASP B CA 1
ATOM 1495 C C . ASP B 1 34 ? -12.125 -7.379 11.344 1 98.81 34 ASP B C 1
ATOM 1497 O O . ASP B 1 34 ? -13.016 -8.109 10.906 1 98.81 34 ASP B O 1
ATOM 1501 N N . LYS B 1 35 ? -11.484 -6.586 10.562 1 98.94 35 LYS B N 1
ATOM 1502 C CA . LYS B 1 35 ? -11.727 -6.5 9.125 1 98.94 35 LYS B CA 1
ATOM 1503 C C . LYS B 1 35 ? -11.57 -7.863 8.461 1 98.94 35 LYS B C 1
ATOM 1505 O O . LYS B 1 35 ? -12.359 -8.219 7.578 1 98.94 35 LYS B O 1
ATOM 1510 N N . TRP B 1 36 ? -10.547 -8.602 8.82 1 98.81 36 TRP B N 1
ATOM 1511 C CA . TRP B 1 36 ? -10.352 -9.93 8.234 1 98.81 36 TRP B CA 1
ATOM 1512 C C . TRP B 1 36 ? -11.539 -10.836 8.547 1 98.81 36 TRP B C 1
ATOM 1514 O O . TRP B 1 36 ? -11.961 -11.633 7.703 1 98.81 36 TRP B O 1
ATOM 1524 N N . GLN B 1 37 ? -12.008 -10.703 9.773 1 98.75 37 GLN B N 1
ATOM 1525 C CA . GLN B 1 37 ? -13.188 -11.484 10.148 1 98.75 37 GLN B CA 1
ATOM 1526 C C . GLN B 1 37 ? -14.406 -11.062 9.336 1 98.75 37 GLN B C 1
ATOM 1528 O O . GLN B 1 37 ? -15.172 -11.914 8.867 1 98.75 37 GLN B O 1
ATOM 1533 N N . TRP B 1 38 ? -14.648 -9.727 9.18 1 98.94 38 TRP B N 1
ATOM 1534 C CA . TRP B 1 38 ? -15.773 -9.227 8.398 1 98.94 38 TRP B CA 1
ATOM 1535 C C . TRP B 1 38 ? -15.688 -9.703 6.953 1 98.94 38 TRP B C 1
ATOM 1537 O O . TRP B 1 38 ? -16.703 -10.023 6.332 1 98.94 38 TRP B O 1
ATOM 1547 N N . MET B 1 39 ? -14.461 -9.773 6.383 1 98.81 39 MET B N 1
ATOM 1548 C CA . MET B 1 39 ? -14.25 -10.273 5.027 1 98.81 39 MET B CA 1
ATOM 1549 C C . MET B 1 39 ? -14.586 -11.758 4.934 1 98.81 39 MET B C 1
ATOM 1551 O O . MET B 1 39 ? -15.273 -12.188 4.004 1 98.81 39 MET B O 1
ATOM 1555 N N . ALA B 1 40 ? -14.117 -12.492 5.883 1 98.81 40 ALA B N 1
ATOM 1556 C CA . ALA B 1 40 ? -14.367 -13.938 5.898 1 98.81 40 ALA B CA 1
ATOM 1557 C C . ALA B 1 40 ? -15.859 -14.227 6.008 1 98.81 40 ALA B C 1
ATOM 1559 O O . ALA B 1 40 ? -16.359 -15.164 5.383 1 98.81 40 ALA B O 1
ATOM 1560 N N . GLU B 1 41 ? -16.562 -13.406 6.746 1 98.75 41 GLU B N 1
ATOM 1561 C CA . GLU B 1 41 ? -17.984 -13.602 6.996 1 98.75 41 GLU B CA 1
ATOM 1562 C C . GLU B 1 41 ? -18.844 -12.883 5.945 1 98.75 41 GLU B C 1
ATOM 1564 O O . GLU B 1 41 ? -20.062 -12.945 5.992 1 98.75 41 GLU B O 1
ATOM 1569 N N . LYS B 1 42 ? -18.234 -12.188 5.07 1 98.62 42 LYS B N 1
ATOM 1570 C CA . LYS B 1 42 ? -18.891 -11.391 4.031 1 98.62 42 LYS B CA 1
ATOM 1571 C C . LYS B 1 42 ? -19.844 -10.367 4.641 1 98.62 42 LYS B C 1
ATOM 1573 O O . LYS B 1 42 ? -20.969 -10.203 4.168 1 98.62 42 LYS B O 1
ATOM 1578 N N . ASP B 1 43 ? -19.406 -9.82 5.742 1 98.69 43 ASP B N 1
ATOM 1579 C CA . ASP B 1 43 ? -20.188 -8.766 6.383 1 98.69 43 ASP B CA 1
ATOM 1580 C C . ASP B 1 43 ? -20.016 -7.438 5.641 1 98.69 43 ASP B C 1
ATOM 1582 O O . ASP B 1 43 ? -19.344 -6.527 6.129 1 98.69 43 ASP B O 1
ATOM 1586 N N . VAL B 1 44 ? -20.688 -7.223 4.59 1 98.69 44 VAL B N 1
ATOM 1587 C CA . VAL B 1 44 ? -20.516 -6.117 3.658 1 98.69 44 VAL B CA 1
ATOM 1588 C C . VAL B 1 44 ? -20.906 -4.805 4.332 1 98.69 44 VAL B C 1
ATOM 1590 O O . VAL B 1 44 ? -20.297 -3.76 4.07 1 98.69 44 VAL B O 1
ATOM 1593 N N . SER B 1 45 ? -21.844 -4.82 5.207 1 98.75 45 SER B N 1
ATOM 1594 C CA . SER B 1 45 ? -22.266 -3.605 5.895 1 98.75 45 SER B CA 1
ATOM 1595 C C . SER B 1 45 ? -21.125 -3.008 6.707 1 98.75 45 SER B C 1
ATOM 1597 O O . SER B 1 45 ? -20.844 -1.809 6.617 1 98.75 45 SER B O 1
ATOM 1599 N N . LYS B 1 46 ? -20.453 -3.771 7.496 1 98.88 46 LYS B N 1
ATOM 1600 C CA . LYS B 1 46 ? -19.344 -3.297 8.305 1 98.88 46 LYS B CA 1
ATOM 1601 C C . LYS B 1 46 ? -18.172 -2.85 7.422 1 98.88 46 LYS B C 1
ATOM 1603 O O . LYS B 1 46 ? -17.516 -1.848 7.715 1 98.88 46 LYS B O 1
ATOM 1608 N N . LEU B 1 47 ? -17.969 -3.621 6.348 1 98.94 47 LEU B N 1
ATOM 1609 C CA . LEU B 1 47 ? -16.875 -3.279 5.445 1 98.94 47 LEU B CA 1
ATOM 1610 C C . LEU B 1 47 ? -17.172 -1.979 4.703 1 98.94 47 LEU B C 1
ATOM 1612 O O . LEU B 1 47 ? -16.266 -1.172 4.477 1 98.94 47 LEU B O 1
ATOM 1616 N N . ASP B 1 48 ? -18.422 -1.816 4.301 1 98.88 48 ASP B N 1
ATOM 1617 C CA . ASP B 1 48 ? -18.844 -0.573 3.662 1 98.88 48 ASP B CA 1
ATOM 1618 C C . ASP B 1 48 ? -18.578 0.628 4.566 1 98.88 48 ASP B C 1
ATOM 1620 O O . ASP B 1 48 ? -18.156 1.688 4.086 1 98.88 48 ASP B O 1
ATOM 1624 N N . ASP B 1 49 ? -18.875 0.459 5.789 1 98.69 49 ASP B N 1
ATOM 1625 C CA . ASP B 1 49 ? -18.641 1.527 6.758 1 98.69 49 ASP B CA 1
ATOM 1626 C C . ASP B 1 49 ? -17.156 1.793 6.93 1 98.69 49 ASP B C 1
ATOM 1628 O O . ASP B 1 49 ? -16.734 2.938 7.121 1 98.69 49 ASP B O 1
ATOM 1632 N N . LEU B 1 50 ? -16.328 0.816 6.883 1 98.94 50 LEU B N 1
ATOM 1633 C CA . LEU B 1 50 ? -14.898 0.92 7.105 1 98.94 50 LEU B CA 1
ATOM 1634 C C . LEU B 1 50 ? -14.203 1.531 5.895 1 98.94 50 LEU B C 1
ATOM 1636 O O . LEU B 1 50 ? -13.297 2.354 6.043 1 98.94 50 LEU B O 1
ATOM 1640 N N . PHE B 1 51 ? -14.57 1.087 4.66 1 98.94 51 PHE B N 1
ATOM 1641 C CA . PHE B 1 51 ? -13.875 1.498 3.443 1 98.94 51 PHE B CA 1
ATOM 1642 C C . PHE B 1 51 ? -14.25 2.926 3.064 1 98.94 51 PHE B C 1
ATOM 1644 O O . PHE B 1 51 ? -15.438 3.268 3.006 1 98.94 51 PHE B O 1
ATOM 1651 N N . ASP B 1 52 ? -13.297 3.74 2.857 1 98.81 52 ASP B N 1
ATOM 1652 C CA . ASP B 1 52 ? -13.539 5.074 2.314 1 98.81 52 ASP B CA 1
ATOM 1653 C C . ASP B 1 52 ? -14.031 4.996 0.872 1 98.81 52 ASP B C 1
ATOM 1655 O O . ASP B 1 52 ? -13.656 4.086 0.129 1 98.81 52 ASP B O 1
ATOM 1659 N N . ASP B 1 53 ? -14.789 5.977 0.462 1 97.88 53 ASP B N 1
ATOM 1660 C CA . ASP B 1 53 ? -15.297 6 -0.904 1 97.88 53 ASP B CA 1
ATOM 1661 C C . ASP B 1 53 ? -14.156 6.098 -1.917 1 97.88 53 ASP B C 1
ATOM 1663 O O . ASP B 1 53 ? -14.297 5.656 -3.059 1 97.88 53 ASP B O 1
ATOM 1667 N N . LYS B 1 54 ? -13.023 6.609 -1.501 1 97.62 54 LYS B N 1
ATOM 1668 C CA . LYS B 1 54 ? -11.883 6.789 -2.391 1 97.62 54 LYS B CA 1
ATOM 1669 C C . LYS B 1 54 ? -10.906 5.621 -2.279 1 97.62 54 LYS B C 1
ATOM 1671 O O . LYS B 1 54 ? -9.836 5.641 -2.883 1 97.62 54 LYS B O 1
ATOM 1676 N N . ALA B 1 55 ? -11.305 4.641 -1.517 1 98.81 55 ALA B N 1
ATOM 1677 C CA . ALA B 1 55 ? -10.422 3.5 -1.298 1 98.81 55 ALA B CA 1
ATOM 1678 C C . ALA B 1 55 ? -10.18 2.734 -2.596 1 98.81 55 ALA B C 1
ATOM 1680 O O . ALA B 1 55 ? -11.039 2.717 -3.48 1 98.81 55 ALA B O 1
ATOM 1681 N N . ARG B 1 56 ? -9.094 2.15 -2.678 1 98.88 56 ARG B N 1
ATOM 1682 C CA . ARG B 1 56 ? -8.781 1.227 -3.764 1 98.88 56 ARG B CA 1
ATOM 1683 C C . ARG B 1 56 ? -8.156 -0.056 -3.23 1 98.88 56 ARG B C 1
ATOM 1685 O O . ARG B 1 56 ? -7.441 -0.032 -2.223 1 98.88 56 ARG B O 1
ATOM 1692 N N . PHE B 1 57 ? -8.375 -1.109 -3.934 1 98.94 57 PHE B N 1
ATOM 1693 C CA . PHE B 1 57 ? -7.969 -2.473 -3.613 1 98.94 57 PHE B CA 1
ATOM 1694 C C . PHE B 1 57 ? -7.117 -3.061 -4.734 1 98.94 57 PHE B C 1
ATOM 1696 O O . PHE B 1 57 ? -7.562 -3.143 -5.879 1 98.94 57 PHE B O 1
ATOM 1703 N N . VAL B 1 58 ? -5.902 -3.406 -4.406 1 98.94 58 VAL B N 1
ATOM 1704 C CA . VAL B 1 58 ? -4.973 -3.918 -5.41 1 98.94 58 VAL B CA 1
ATOM 1705 C C . VAL B 1 58 ? -4.797 -5.426 -5.227 1 98.94 58 VAL B C 1
ATOM 1707 O O . VAL B 1 58 ? -4.332 -5.883 -4.18 1 98.94 58 VAL B O 1
ATOM 1710 N N . HIS B 1 59 ? -5.215 -6.188 -6.199 1 98.19 59 HIS B N 1
ATOM 1711 C CA . HIS B 1 59 ? -5.043 -7.633 -6.293 1 98.19 59 HIS B CA 1
ATOM 1712 C C . HIS B 1 59 ? -4.105 -8 -7.438 1 98.19 59 HIS B C 1
ATOM 1714 O O . HIS B 1 59 ? -3.691 -7.137 -8.211 1 98.19 59 HIS B O 1
ATOM 1720 N N . MET B 1 60 ? -3.785 -9.25 -7.504 1 96.38 60 MET B N 1
ATOM 1721 C CA . MET B 1 60 ? -2.883 -9.719 -8.555 1 96.38 60 MET B CA 1
ATOM 1722 C C . MET B 1 60 ? -3.521 -9.57 -9.93 1 96.38 60 MET B C 1
ATOM 1724 O O . MET B 1 60 ? -2.83 -9.297 -10.914 1 96.38 60 MET B O 1
ATOM 1728 N N . SER B 1 61 ? -4.875 -9.68 -9.945 1 95.19 61 SER B N 1
ATOM 1729 C CA . SER B 1 61 ? -5.551 -9.734 -11.234 1 95.19 61 SER B CA 1
ATOM 1730 C C . SER B 1 61 ? -6.09 -8.367 -11.641 1 95.19 61 SER B C 1
ATOM 1732 O O . SER B 1 61 ? -6.473 -8.156 -12.789 1 95.19 61 SER B O 1
ATOM 1734 N N . GLY B 1 62 ? -6.219 -7.48 -10.672 1 97.69 62 GLY B N 1
ATOM 1735 C CA . GLY B 1 62 ? -6.754 -6.16 -10.969 1 97.69 62 GLY B CA 1
ATOM 1736 C C . GLY B 1 62 ? -6.828 -5.266 -9.742 1 97.69 62 GLY B C 1
ATOM 1737 O O . GLY B 1 62 ? -6.562 -5.707 -8.625 1 97.69 62 GLY B O 1
ATOM 1738 N N . SER B 1 63 ? -7.07 -3.99 -9.953 1 98.75 63 SER B N 1
ATOM 1739 C CA . SER B 1 63 ? -7.312 -2.988 -8.922 1 98.75 63 SER B CA 1
ATOM 1740 C C . SER B 1 63 ? -8.609 -2.229 -9.188 1 98.75 63 SER B C 1
ATOM 1742 O O . SER B 1 63 ? -8.891 -1.844 -10.32 1 98.75 63 SER B O 1
ATOM 1744 N N . TRP B 1 64 ? -9.367 -2.039 -8.133 1 98.81 64 TRP B N 1
ATOM 1745 C CA . TRP B 1 64 ? -10.68 -1.416 -8.273 1 98.81 64 TRP B CA 1
ATOM 1746 C C . TRP B 1 64 ? -11.062 -0.673 -6.996 1 98.81 64 TRP B C 1
ATOM 1748 O O . TRP B 1 64 ? -10.375 -0.767 -5.98 1 98.81 64 TRP B O 1
ATOM 1758 N N . LYS B 1 65 ? -12.164 0.029 -7.086 1 98.75 65 LYS B N 1
ATOM 1759 C CA . LYS B 1 65 ? -12.617 0.879 -5.988 1 98.75 65 LYS B CA 1
ATOM 1760 C C . LYS B 1 65 ? -13.609 0.143 -5.094 1 98.75 65 LYS B C 1
ATOM 1762 O O . LYS B 1 65 ? -13.844 -1.055 -5.27 1 98.75 65 LYS B O 1
ATOM 1767 N N . LYS B 1 66 ? -14.148 0.851 -4.168 1 98.81 66 LYS B N 1
ATOM 1768 C CA . LYS B 1 66 ? -14.922 0.338 -3.043 1 98.81 66 LYS B CA 1
ATOM 1769 C C . LYS B 1 66 ? -16.125 -0.476 -3.525 1 98.81 66 LYS B C 1
ATOM 1771 O O . LYS B 1 66 ? -16.328 -1.602 -3.072 1 98.81 66 LYS B O 1
ATOM 1776 N N . ASP B 1 67 ? -16.859 0.011 -4.473 1 98.62 67 ASP B N 1
ATOM 1777 C CA . ASP B 1 67 ? -18.094 -0.643 -4.863 1 98.62 67 ASP B CA 1
ATOM 1778 C C . ASP B 1 67 ? -17.828 -2.023 -5.457 1 98.62 67 ASP B C 1
ATOM 1780 O O . ASP B 1 67 ? -18.516 -2.994 -5.113 1 98.62 67 ASP B O 1
ATOM 1784 N N . ARG B 1 68 ? -16.891 -2.082 -6.305 1 98.56 68 ARG B N 1
ATOM 1785 C CA . ARG B 1 68 ? -16.547 -3.354 -6.93 1 98.56 68 ARG B CA 1
ATOM 1786 C C . ARG B 1 68 ? -16.016 -4.344 -5.898 1 98.56 68 ARG B C 1
ATOM 1788 O O . ARG B 1 68 ? -16.344 -5.531 -5.945 1 98.56 68 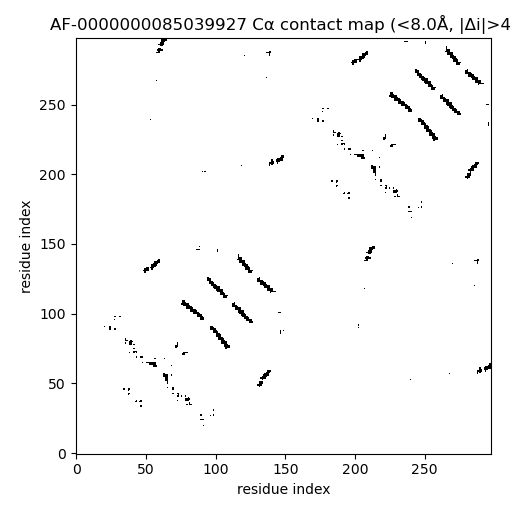ARG B O 1
ATOM 1795 N N . GLU B 1 69 ? -15.188 -3.883 -4.973 1 98.81 69 GLU B N 1
ATOM 1796 C CA . GLU B 1 69 ? -14.672 -4.766 -3.932 1 98.81 69 GLU B CA 1
ATOM 1797 C C . GLU B 1 69 ? -15.805 -5.34 -3.084 1 98.81 69 GLU B C 1
ATOM 1799 O O . GLU B 1 69 ? -15.828 -6.535 -2.793 1 98.81 69 GLU B O 1
ATOM 1804 N N . LEU B 1 70 ? -16.719 -4.473 -2.686 1 98.88 70 LEU B N 1
ATOM 1805 C CA . LEU B 1 70 ? -17.844 -4.918 -1.875 1 98.88 70 LEU B CA 1
ATOM 1806 C C . LEU B 1 70 ? -18.703 -5.93 -2.637 1 98.88 70 LEU B C 1
ATOM 1808 O O . LEU B 1 70 ? -19.172 -6.91 -2.059 1 98.88 70 LEU B O 1
ATOM 1812 N N . GLU B 1 71 ? -18.875 -5.707 -3.922 1 98.75 71 GLU B N 1
ATOM 1813 C CA . GLU B 1 71 ? -19.594 -6.664 -4.754 1 98.75 71 GLU B CA 1
ATOM 1814 C C . GLU B 1 71 ? -18.891 -8.016 -4.785 1 98.75 71 GLU B C 1
ATOM 1816 O O . GLU B 1 71 ? -19.531 -9.062 -4.664 1 98.75 71 GLU B O 1
ATOM 1821 N N . ILE B 1 72 ? -17.625 -8 -4.945 1 98.38 72 ILE B N 1
ATOM 1822 C CA . ILE B 1 72 ? -16.812 -9.211 -4.996 1 98.38 72 ILE B CA 1
ATOM 1823 C C . ILE B 1 72 ? -16.969 -9.992 -3.691 1 98.38 72 ILE B C 1
ATOM 1825 O O . ILE B 1 72 ? -17.172 -11.211 -3.707 1 98.38 72 ILE B O 1
ATOM 1829 N N . ILE B 1 73 ? -16.875 -9.312 -2.615 1 98.62 73 ILE B N 1
ATOM 1830 C CA . ILE B 1 73 ? -17 -9.953 -1.311 1 98.62 73 ILE B CA 1
ATOM 1831 C C . ILE B 1 73 ? -18.406 -10.508 -1.136 1 98.62 73 ILE B C 1
ATOM 1833 O O . ILE B 1 73 ? -18.594 -11.656 -0.721 1 98.62 73 ILE B O 1
ATOM 1837 N N . GLU B 1 74 ? -19.375 -9.742 -1.457 1 98.56 74 GLU B N 1
ATOM 1838 C CA . GLU B 1 74 ? -20.766 -10.125 -1.295 1 98.56 74 GLU B CA 1
ATOM 1839 C C . GLU B 1 74 ? -21.094 -11.375 -2.111 1 98.56 74 GLU B C 1
ATOM 1841 O O . GLU B 1 74 ? -21.719 -12.305 -1.608 1 98.56 74 GLU B O 1
ATOM 1846 N N . THR B 1 75 ? -20.688 -11.406 -3.342 1 98.06 75 THR B N 1
ATOM 1847 C CA . THR B 1 75 ? -21.016 -12.492 -4.254 1 98.06 75 THR B CA 1
ATOM 1848 C C . THR B 1 75 ? -20.156 -13.727 -3.961 1 98.06 75 THR B C 1
ATOM 1850 O O . THR B 1 75 ? -20.5 -14.836 -4.359 1 98.06 75 THR B O 1
ATOM 1853 N N . GLY B 1 76 ? -19 -13.531 -3.375 1 97.38 76 GLY B N 1
ATOM 1854 C CA . GLY B 1 76 ? -18.078 -14.625 -3.111 1 97.38 76 GLY B CA 1
ATOM 1855 C C . GLY B 1 76 ? -17.203 -14.969 -4.301 1 97.38 76 GLY B C 1
ATOM 1856 O O . GLY B 1 76 ? -16.625 -16.062 -4.359 1 97.38 76 GLY B O 1
ATOM 1857 N N . SER B 1 77 ? -17.234 -14.031 -5.27 1 97 77 SER B N 1
ATOM 1858 C CA . SER B 1 77 ? -16.312 -14.273 -6.375 1 97 77 SER B CA 1
ATOM 1859 C C . SER B 1 77 ? -14.883 -14.438 -5.875 1 97 77 SER B C 1
ATOM 1861 O O . SER B 1 77 ? -14.102 -15.195 -6.449 1 97 77 SER B O 1
ATOM 1863 N N . ILE B 1 78 ? -14.523 -13.719 -4.902 1 97.31 78 ILE B N 1
ATOM 1864 C CA . ILE B 1 78 ? -13.398 -14.016 -4.023 1 97.31 78 ILE B CA 1
ATOM 1865 C C . ILE B 1 78 ? -13.891 -14.117 -2.58 1 97.31 78 ILE B C 1
ATOM 1867 O O . ILE B 1 78 ? -14.453 -13.164 -2.041 1 97.31 78 ILE B O 1
ATOM 1871 N N . TRP B 1 79 ? -13.734 -15.266 -2.035 1 98.62 79 TRP B N 1
ATOM 1872 C CA . TRP B 1 79 ? -14.062 -15.453 -0.628 1 98.62 79 TRP B CA 1
ATOM 1873 C C . TRP B 1 79 ? -12.805 -15.57 0.22 1 98.62 79 TRP B C 1
ATOM 1875 O O . TRP B 1 79 ? -12.031 -16.516 0.072 1 98.62 79 TRP B O 1
ATOM 1885 N N . TYR B 1 80 ? -12.641 -14.648 1.073 1 98.56 80 TYR B N 1
ATOM 1886 C CA . TYR B 1 80 ? -11.492 -14.594 1.976 1 98.56 80 TYR B CA 1
ATOM 1887 C C . TYR B 1 80 ? -11.742 -15.43 3.223 1 98.56 80 TYR B C 1
ATOM 1889 O O . TYR B 1 80 ? -12.031 -14.898 4.293 1 98.56 80 TYR B O 1
ATOM 1897 N N . LYS B 1 81 ? -11.484 -16.656 3.137 1 98.62 81 LYS B N 1
ATOM 1898 C CA . LYS B 1 81 ? -11.93 -17.609 4.145 1 98.62 81 LYS B CA 1
ATOM 1899 C C . LYS B 1 81 ? -11.156 -17.438 5.449 1 98.62 81 LYS B C 1
ATOM 1901 O O . LYS B 1 81 ? -11.742 -17.531 6.535 1 98.62 81 LYS B O 1
ATOM 1906 N N . ASN B 1 82 ? -9.852 -17.312 5.305 1 98.62 82 ASN B N 1
ATOM 1907 C CA . ASN B 1 82 ? -9.016 -17.203 6.496 1 98.62 82 ASN B CA 1
ATOM 1908 C C . ASN B 1 82 ? -7.703 -16.484 6.188 1 98.62 82 ASN B C 1
ATOM 1910 O O . ASN B 1 82 ? -7.031 -16.812 5.207 1 98.62 82 ASN B O 1
ATOM 1914 N N . ALA B 1 83 ? -7.438 -15.484 7.008 1 98.69 83 ALA B N 1
ATOM 1915 C CA . ALA B 1 83 ? -6.129 -14.836 6.996 1 98.69 83 ALA B CA 1
ATOM 1916 C C . ALA B 1 83 ? -5.359 -15.125 8.281 1 98.69 83 ALA B C 1
ATOM 1918 O O . ALA B 1 83 ? -5.719 -14.641 9.352 1 98.69 83 ALA B O 1
ATOM 1919 N N . GLU B 1 84 ? -4.348 -15.938 8.156 1 98.69 84 GLU B N 1
ATOM 1920 C CA . GLU B 1 84 ? -3.428 -16.125 9.273 1 98.69 84 GLU B CA 1
ATOM 1921 C C . GLU B 1 84 ? -2.363 -15.023 9.297 1 98.69 84 GLU B C 1
ATOM 1923 O O . GLU B 1 84 ? -1.486 -14.984 8.438 1 98.69 84 GLU B O 1
ATOM 1928 N N . VAL B 1 85 ? -2.436 -14.188 10.289 1 98.56 85 VAL B N 1
ATOM 1929 C CA . VAL B 1 85 ? -1.462 -13.109 10.406 1 98.56 85 VAL B CA 1
ATOM 1930 C C . VAL B 1 85 ? -0.205 -13.617 11.109 1 98.56 85 VAL B C 1
ATOM 1932 O O . VAL B 1 85 ? -0.256 -14.016 12.281 1 98.56 85 VAL B O 1
ATOM 1935 N N . LEU B 1 86 ? 0.886 -13.594 10.453 1 98.38 86 LEU B N 1
ATOM 1936 C CA . LEU B 1 86 ? 2.152 -14.133 10.938 1 98.38 86 LEU B CA 1
ATOM 1937 C C . LEU B 1 86 ? 2.982 -13.047 11.609 1 98.38 86 LEU B C 1
ATOM 1939 O O . LEU B 1 86 ? 3.76 -13.336 12.523 1 98.38 86 LEU B O 1
ATOM 1943 N N . ASP B 1 87 ? 2.967 -11.898 11.172 1 98.38 87 ASP B N 1
ATOM 1944 C CA . ASP B 1 87 ? 3.676 -10.719 11.656 1 98.38 87 ASP B CA 1
ATOM 1945 C C . ASP B 1 87 ? 2.93 -9.438 11.281 1 98.38 87 ASP B C 1
ATOM 1947 O O . ASP B 1 87 ? 2.176 -9.414 10.305 1 98.38 87 ASP B O 1
ATOM 1951 N N . SER B 1 88 ? 3.057 -8.438 12.148 1 98.5 88 SER B N 1
ATOM 1952 C CA . SER B 1 88 ? 2.373 -7.168 11.906 1 98.5 88 SER B CA 1
ATOM 1953 C C . SER B 1 88 ? 3.193 -5.988 12.422 1 98.5 88 SER B C 1
ATOM 1955 O O . SER B 1 88 ? 3.842 -6.082 13.461 1 98.5 88 SER B O 1
ATOM 1957 N N . VAL B 1 89 ? 3.133 -4.934 11.656 1 98.44 89 VAL B N 1
ATOM 1958 C CA . VAL B 1 89 ? 3.691 -3.654 12.086 1 98.44 89 VAL B CA 1
ATOM 1959 C C . VAL B 1 89 ? 2.674 -2.541 11.852 1 98.44 89 VAL B C 1
ATOM 1961 O O . VAL B 1 89 ? 1.989 -2.52 10.828 1 98.44 89 VAL B O 1
ATOM 1964 N N . VAL B 1 90 ? 2.549 -1.646 12.836 1 98.62 90 VAL B N 1
ATOM 1965 C CA . VAL B 1 90 ? 1.707 -0.459 12.727 1 98.62 90 VAL B CA 1
ATOM 1966 C C . VAL B 1 90 ? 2.566 0.796 12.867 1 98.62 90 VAL B C 1
ATOM 1968 O O . VAL B 1 90 ? 3.432 0.874 13.742 1 98.62 90 VAL B O 1
ATOM 1971 N N . GLU B 1 91 ? 2.406 1.708 11.969 1 98.38 91 GLU B N 1
ATOM 1972 C CA . GLU B 1 91 ? 3.002 3.037 12.078 1 98.38 91 GLU B CA 1
ATOM 1973 C C . GLU B 1 91 ? 1.931 4.121 12.086 1 98.38 91 GLU B C 1
ATOM 1975 O O . GLU B 1 91 ? 0.964 4.051 11.32 1 98.38 91 GLU B O 1
ATOM 1980 N N . LEU B 1 92 ? 2.137 5.066 13.008 1 98 92 LEU B N 1
ATOM 1981 C CA . LEU B 1 92 ? 1.229 6.203 13.109 1 98 92 LEU B CA 1
ATOM 1982 C C . LEU B 1 92 ? 1.914 7.488 12.656 1 98 92 LEU B C 1
ATOM 1984 O O . LEU B 1 92 ? 3.086 7.715 12.961 1 98 92 LEU B O 1
ATOM 1988 N N . SER B 1 93 ? 1.221 8.273 11.859 1 96.69 93 SER B N 1
ATOM 1989 C CA . SER B 1 93 ? 1.66 9.594 11.422 1 96.69 93 SER B CA 1
ATOM 1990 C C . SER B 1 93 ? 0.486 10.562 11.32 1 96.69 93 SER B C 1
ATOM 1992 O O . SER B 1 93 ? -0.262 10.539 10.344 1 96.69 93 SER B O 1
ATOM 1994 N N . GLY B 1 94 ? 0.381 11.461 12.305 1 92.94 94 GLY B N 1
ATOM 1995 C CA . GLY B 1 94 ? -0.786 12.328 12.297 1 92.94 94 GLY B CA 1
ATOM 1996 C C . GLY B 1 94 ? -2.096 11.562 12.367 1 92.94 94 GLY B C 1
ATOM 1997 O O . GLY B 1 94 ? -2.322 10.789 13.297 1 92.94 94 GLY B O 1
ATOM 1998 N N . ASN B 1 95 ? -2.9 11.812 11.328 1 96.56 95 ASN B N 1
ATOM 1999 C CA . ASN B 1 95 ? -4.199 11.148 11.266 1 96.56 95 ASN B CA 1
ATOM 2000 C C . ASN B 1 95 ? -4.141 9.883 10.406 1 96.56 95 ASN B C 1
ATOM 2002 O O . ASN B 1 95 ? -5.172 9.398 9.938 1 96.56 95 ASN B O 1
ATOM 2006 N N . ILE B 1 96 ? -2.969 9.422 10.125 1 98.69 96 ILE B N 1
ATOM 2007 C CA . ILE B 1 96 ? -2.779 8.242 9.281 1 98.69 96 ILE B CA 1
ATOM 2008 C C . ILE B 1 96 ? -2.293 7.07 10.133 1 98.69 96 ILE B C 1
ATOM 2010 O O . ILE B 1 96 ? -1.441 7.246 11.008 1 98.69 96 ILE B O 1
ATOM 2014 N N . ALA B 1 97 ? -2.83 5.938 9.953 1 98.81 97 ALA B N 1
ATOM 2015 C CA . ALA B 1 97 ? -2.287 4.676 10.453 1 98.81 97 ALA B CA 1
ATOM 2016 C C . ALA B 1 97 ? -2.014 3.709 9.305 1 98.81 97 ALA B C 1
ATOM 2018 O O . ALA B 1 97 ? -2.861 3.52 8.43 1 98.81 97 ALA B O 1
ATOM 2019 N N . VAL B 1 98 ? -0.861 3.197 9.281 1 98.94 98 VAL B N 1
ATOM 2020 C CA . VAL B 1 98 ? -0.511 2.191 8.289 1 98.94 98 VAL B CA 1
ATOM 2021 C C . VAL B 1 98 ? -0.254 0.851 8.969 1 98.94 98 VAL B C 1
ATOM 2023 O O . VAL B 1 98 ? 0.421 0.794 10 1 98.94 98 VAL B O 1
ATOM 2026 N N . VAL B 1 99 ? -0.804 -0.198 8.438 1 98.94 99 VAL B N 1
ATOM 2027 C CA . VAL B 1 99 ? -0.586 -1.559 8.922 1 98.94 99 VAL B CA 1
ATOM 2028 C C . VAL B 1 99 ? 0.014 -2.41 7.801 1 98.94 99 VAL B C 1
ATOM 2030 O O . VAL B 1 99 ? -0.482 -2.404 6.672 1 98.94 99 VAL B O 1
ATOM 2033 N N . TRP B 1 100 ? 1.101 -3.047 8.07 1 98.94 100 TRP B N 1
ATOM 2034 C CA . TRP B 1 100 ? 1.619 -4.117 7.223 1 98.94 100 TRP B CA 1
ATOM 2035 C C . TRP B 1 100 ? 1.473 -5.473 7.91 1 98.94 100 TRP B C 1
ATOM 2037 O O . TRP B 1 100 ? 2.025 -5.688 8.992 1 98.94 100 TRP B O 1
ATOM 2047 N N . ASN B 1 101 ? 0.734 -6.336 7.301 1 98.88 101 ASN B N 1
ATOM 2048 C CA . ASN B 1 101 ? 0.537 -7.691 7.809 1 98.88 101 ASN B CA 1
ATOM 2049 C C . ASN B 1 101 ? 1.159 -8.734 6.883 1 98.88 101 ASN B C 1
ATOM 2051 O O . ASN B 1 101 ? 0.818 -8.805 5.703 1 98.88 101 ASN B O 1
ATOM 2055 N N . ARG B 1 102 ? 2.023 -9.5 7.402 1 98.88 102 ARG B N 1
ATOM 2056 C CA . ARG B 1 102 ? 2.416 -10.734 6.742 1 98.88 102 ARG B CA 1
ATOM 2057 C C . ARG B 1 102 ? 1.408 -11.844 7.016 1 98.88 102 ARG B C 1
ATOM 2059 O O . ARG B 1 102 ? 1.167 -12.203 8.172 1 98.88 102 ARG B O 1
ATOM 2066 N N . ILE B 1 103 ? 0.889 -12.375 5.891 1 98.81 103 ILE B N 1
ATOM 2067 C CA . ILE B 1 103 ? -0.206 -13.305 6.137 1 98.81 103 ILE B CA 1
ATOM 2068 C C . ILE B 1 103 ? -0.056 -14.531 5.227 1 98.81 103 ILE B C 1
ATOM 2070 O O . ILE B 1 103 ? 0.597 -14.453 4.184 1 98.81 103 ILE B O 1
ATOM 2074 N N . THR B 1 104 ? -0.638 -15.594 5.664 1 98.69 104 THR B N 1
ATOM 2075 C CA . THR B 1 104 ? -1.111 -16.656 4.781 1 98.69 104 THR B CA 1
ATOM 2076 C C . THR B 1 104 ? -2.619 -16.547 4.57 1 98.69 104 THR B C 1
ATOM 2078 O O . THR B 1 104 ? -3.393 -16.625 5.527 1 98.69 104 THR B O 1
ATOM 2081 N N . LEU B 1 105 ? -3.035 -16.375 3.355 1 98.75 105 LEU B N 1
ATOM 2082 C CA . LEU B 1 105 ? -4.453 -16.219 3.049 1 98.75 105 LEU B CA 1
ATOM 2083 C C . LEU B 1 105 ? -5.008 -17.469 2.375 1 98.75 105 LEU B C 1
ATOM 2085 O O . LEU B 1 105 ? -4.473 -17.922 1.361 1 98.75 105 LEU B O 1
ATOM 2089 N N . THR B 1 106 ? -5.992 -18.062 2.936 1 98.81 106 THR B N 1
ATOM 2090 C CA . THR B 1 106 ? -6.832 -19.047 2.262 1 98.81 106 THR B CA 1
ATOM 2091 C C . THR B 1 106 ? -8.055 -18.375 1.645 1 98.81 106 THR B C 1
ATOM 2093 O O . THR B 1 106 ? -8.883 -17.797 2.357 1 98.81 106 THR B O 1
ATOM 2096 N N . ALA B 1 107 ? -8.133 -18.406 0.36 1 98.5 107 ALA B N 1
ATOM 2097 C CA . ALA B 1 107 ? -9.258 -17.828 -0.367 1 98.5 107 ALA B CA 1
ATOM 2098 C C . ALA B 1 107 ? -9.906 -18.859 -1.281 1 98.5 107 ALA B C 1
ATOM 2100 O O . ALA B 1 107 ? -9.258 -19.828 -1.707 1 98.5 107 ALA B O 1
ATOM 2101 N N . PHE B 1 108 ? -11.133 -18.719 -1.536 1 98.31 108 PHE B N 1
ATOM 2102 C CA . PHE B 1 108 ? -11.859 -19.484 -2.535 1 98.31 108 PHE B CA 1
ATOM 2103 C C . PHE B 1 108 ? -12.086 -18.672 -3.795 1 98.31 108 PHE B C 1
ATOM 2105 O O . PHE B 1 108 ? -12.828 -17.688 -3.775 1 98.31 108 PHE B O 1
ATOM 2112 N N . VAL B 1 109 ? -11.43 -19.047 -4.848 1 95.44 109 VAL B N 1
ATOM 2113 C CA . VAL B 1 109 ? -11.453 -18.328 -6.117 1 95.44 109 VAL B CA 1
ATOM 2114 C C . VAL B 1 109 ? -11.641 -19.312 -7.27 1 95.44 109 VAL B C 1
ATOM 2116 O O . VAL B 1 109 ? -10.93 -20.312 -7.355 1 95.44 109 VAL B O 1
ATOM 2119 N N . ARG B 1 110 ? -12.648 -18.969 -8.125 1 92.56 110 ARG B N 1
ATOM 2120 C CA . ARG B 1 110 ? -12.898 -19.75 -9.328 1 92.56 110 ARG B CA 1
ATOM 2121 C C . ARG B 1 110 ? -13.094 -21.234 -8.984 1 92.56 110 ARG B C 1
ATOM 2123 O O . ARG B 1 110 ? -12.477 -22.109 -9.594 1 92.56 110 ARG B O 1
ATOM 2130 N N . GLY B 1 111 ? -13.688 -21.516 -7.941 1 94.25 111 GLY B N 1
ATOM 2131 C CA . GLY B 1 111 ? -14.133 -22.875 -7.629 1 94.25 111 GLY B CA 1
ATOM 2132 C C . GLY B 1 111 ? -13.117 -23.656 -6.82 1 94.25 111 GLY B C 1
ATOM 2133 O O . GLY B 1 111 ? -13.32 -24.844 -6.543 1 94.25 111 GLY B O 1
ATOM 2134 N N . ASN B 1 112 ? -12.039 -23.016 -6.445 1 97.56 112 ASN B N 1
ATOM 2135 C CA . ASN B 1 112 ? -11.008 -23.734 -5.695 1 97.56 112 ASN B CA 1
ATOM 2136 C C . ASN B 1 112 ? -10.5 -22.906 -4.52 1 97.56 112 ASN B C 1
ATOM 2138 O O . ASN B 1 112 ? -10.477 -21.672 -4.578 1 97.56 112 ASN B O 1
ATOM 2142 N N . ASP B 1 113 ? -10.039 -23.719 -3.49 1 98.12 113 ASP B N 1
ATOM 2143 C CA . ASP B 1 113 ? -9.258 -23.078 -2.438 1 98.12 113 ASP B CA 1
ATOM 2144 C C . ASP B 1 113 ? -7.812 -22.859 -2.875 1 98.12 113 ASP B C 1
ATOM 2146 O O . ASP B 1 113 ? -7.195 -23.766 -3.441 1 98.12 113 ASP B O 1
ATOM 2150 N N . VAL B 1 114 ? -7.422 -21.656 -2.648 1 97.81 114 VAL B N 1
ATOM 2151 C CA . VAL B 1 114 ? -6.02 -21.344 -2.895 1 97.81 114 VAL B CA 1
ATOM 2152 C C . VAL B 1 114 ? -5.398 -20.734 -1.644 1 97.81 114 VAL B C 1
ATOM 2154 O O . VAL B 1 114 ? -6.086 -20.062 -0.873 1 97.81 114 VAL B O 1
ATOM 2157 N N . GLU B 1 115 ? -4.148 -21.031 -1.418 1 98.12 115 GLU B N 1
ATOM 2158 C CA . GLU B 1 115 ? -3.379 -20.453 -0.326 1 98.12 115 GLU B CA 1
ATOM 2159 C C . GLU B 1 115 ? -2.193 -19.656 -0.856 1 98.12 115 GLU B C 1
ATOM 2161 O O . GLU B 1 115 ? -1.406 -20.156 -1.66 1 98.12 115 GLU B O 1
ATOM 2166 N N . ASN B 1 116 ? -2.154 -18.422 -0.447 1 97.75 116 ASN B N 1
ATOM 2167 C CA . ASN B 1 116 ? -1.085 -17.531 -0.897 1 97.75 116 ASN B CA 1
ATOM 2168 C C . ASN B 1 116 ? -0.48 -16.75 0.264 1 97.75 116 ASN B C 1
ATOM 2170 O O . ASN B 1 116 ? -1.161 -16.469 1.252 1 97.75 116 ASN B O 1
ATOM 2174 N N . GLU B 1 117 ? 0.81 -16.453 0.137 1 98.31 117 GLU B N 1
ATOM 2175 C CA . GLU B 1 117 ? 1.509 -15.578 1.073 1 98.31 117 GLU B CA 1
ATOM 2176 C C . GLU B 1 117 ? 1.518 -14.133 0.578 1 98.31 117 GLU B C 1
ATOM 2178 O O . GLU B 1 117 ? 1.857 -13.867 -0.577 1 98.31 117 GLU B O 1
ATOM 2183 N N . PHE B 1 118 ? 1.114 -13.227 1.491 1 98.88 118 PHE B N 1
ATOM 2184 C CA . PHE B 1 118 ? 1.102 -11.812 1.145 1 98.88 118 PHE B CA 1
ATOM 2185 C C . PHE B 1 118 ? 1.733 -10.977 2.252 1 98.88 118 PHE B C 1
ATOM 2187 O O . PHE B 1 118 ? 1.739 -11.383 3.416 1 98.88 118 PHE B O 1
ATOM 2194 N N . THR B 1 119 ? 2.312 -9.898 1.957 1 98.94 119 THR B N 1
ATOM 2195 C CA . THR B 1 119 ? 2.305 -8.734 2.834 1 98.94 119 THR B CA 1
ATOM 2196 C C . THR B 1 119 ? 1.23 -7.742 2.4 1 98.94 119 THR B C 1
ATOM 2198 O O . THR B 1 119 ? 1.263 -7.238 1.276 1 98.94 119 THR B O 1
ATOM 2201 N N . VAL B 1 120 ? 0.302 -7.531 3.256 1 98.94 120 VAL B N 1
ATOM 2202 C CA . VAL B 1 120 ? -0.832 -6.66 2.961 1 98.94 120 VAL B CA 1
ATOM 2203 C C . VAL B 1 120 ? -0.587 -5.273 3.553 1 98.94 120 VAL B C 1
ATOM 2205 O O . VAL B 1 120 ? -0.219 -5.148 4.723 1 98.94 120 VAL B O 1
ATOM 2208 N N . THR B 1 121 ? -0.718 -4.242 2.717 1 99 121 THR B N 1
ATOM 2209 C CA . THR B 1 121 ? -0.619 -2.848 3.139 1 99 121 THR B CA 1
ATOM 2210 C C . THR B 1 121 ? -2.006 -2.242 3.334 1 99 121 THR B C 1
ATOM 2212 O O . THR B 1 121 ? -2.811 -2.205 2.402 1 99 121 THR B O 1
ATOM 2215 N N . GLU B 1 122 ? -2.258 -1.82 4.531 1 99 122 GLU B N 1
ATOM 2216 C CA . GLU B 1 122 ? -3.488 -1.123 4.891 1 99 122 GLU B CA 1
ATOM 2217 C C . GLU B 1 122 ? -3.201 0.312 5.324 1 99 122 GLU B C 1
ATOM 2219 O O . GLU B 1 122 ? -2.344 0.549 6.18 1 99 122 GLU B O 1
ATOM 2224 N N . VAL B 1 123 ? -3.92 1.257 4.734 1 99 123 VAL B N 1
ATOM 2225 C CA . VAL B 1 123 ? -3.783 2.645 5.168 1 99 123 VAL B CA 1
ATOM 2226 C C . VAL B 1 123 ? -5.133 3.172 5.645 1 99 123 VAL B C 1
ATOM 2228 O O . VAL B 1 123 ? -6.117 3.143 4.902 1 99 123 VAL B O 1
ATOM 2231 N N . TYR B 1 124 ? -5.125 3.609 6.852 1 98.88 124 TYR B N 1
ATOM 2232 C CA . TYR B 1 124 ? -6.305 4.199 7.477 1 98.88 124 TYR B CA 1
ATOM 2233 C C . TYR B 1 124 ? -6.121 5.699 7.676 1 98.88 124 TYR B C 1
ATOM 2235 O O . TYR B 1 124 ? -5.027 6.16 8.008 1 98.88 124 TYR B O 1
ATOM 2243 N N . GLU B 1 125 ? -7.152 6.395 7.48 1 98.75 125 GLU B N 1
ATOM 2244 C CA . GLU B 1 125 ? -7.238 7.812 7.82 1 98.75 125 GLU B CA 1
ATOM 2245 C C . GLU B 1 125 ? -8.273 8.055 8.922 1 98.75 125 GLU B C 1
ATOM 2247 O O . GLU B 1 125 ? -9.406 7.574 8.828 1 98.75 125 GLU B O 1
ATOM 2252 N N . LYS B 1 126 ? -7.844 8.727 9.945 1 98.19 126 LYS B N 1
ATOM 2253 C CA . LYS B 1 126 ? -8.812 9.164 10.945 1 98.19 126 LYS B CA 1
ATOM 2254 C C . LYS B 1 126 ? -9.695 10.289 10.406 1 98.19 126 LYS B C 1
ATOM 2256 O O . LYS B 1 126 ? -9.203 11.367 10.062 1 98.19 126 LYS B O 1
ATOM 2261 N N . GLN B 1 127 ? -10.93 10.078 10.242 1 97.31 127 GLN B N 1
ATOM 2262 C CA . GLN B 1 127 ? -11.938 11.031 9.812 1 97.31 127 GLN B CA 1
ATOM 2263 C C . GLN B 1 127 ? -12.977 11.266 10.906 1 97.31 127 GLN B C 1
ATOM 2265 O O . GLN B 1 127 ? -13.859 10.43 11.117 1 97.31 127 GLN B O 1
ATOM 2270 N N . GLY B 1 128 ? -12.883 12.461 11.531 1 95.69 128 GLY B N 1
ATOM 2271 C CA . GLY B 1 128 ? -13.68 12.609 12.734 1 95.69 128 GLY B CA 1
ATOM 2272 C C . GLY B 1 128 ? -13.328 11.609 13.812 1 95.69 128 GLY B C 1
ATOM 2273 O O . GLY B 1 128 ? -12.172 11.523 14.234 1 95.69 128 GLY B O 1
ATOM 2274 N N . GLU B 1 129 ? -14.273 10.812 14.242 1 95.44 129 GLU B N 1
ATOM 2275 C CA . GLU B 1 129 ? -14.047 9.836 15.297 1 95.44 129 GLU B CA 1
ATOM 2276 C C . GLU B 1 129 ? -13.773 8.453 14.719 1 95.44 129 GLU B C 1
ATOM 2278 O O . GLU B 1 129 ? -13.422 7.52 15.453 1 95.44 129 GLU B O 1
ATOM 2283 N N . ASP B 1 130 ? -13.836 8.359 13.422 1 97.25 130 ASP B N 1
ATOM 2284 C CA . ASP B 1 130 ? -13.766 7.035 12.812 1 97.25 130 ASP B CA 1
ATOM 2285 C C . ASP B 1 130 ? -12.477 6.867 12.008 1 97.25 130 ASP B C 1
ATOM 2287 O O . ASP B 1 130 ? -11.969 7.832 11.43 1 97.25 130 ASP B O 1
ATOM 2291 N N . TRP B 1 131 ? -11.969 5.703 12.016 1 98.44 131 TRP B N 1
ATOM 2292 C CA . TRP B 1 131 ? -10.938 5.305 11.062 1 98.44 131 TRP B CA 1
ATOM 2293 C C . TRP B 1 131 ? -11.555 4.758 9.781 1 98.44 131 TRP B C 1
ATOM 2295 O O . TRP B 1 131 ? -12.438 3.891 9.836 1 98.44 131 TRP B O 1
ATOM 2305 N N . LYS B 1 132 ? -11.125 5.273 8.648 1 98.88 132 LYS B N 1
ATOM 2306 C CA . LYS B 1 132 ? -11.547 4.789 7.336 1 98.88 132 LYS B CA 1
ATOM 2307 C C . LYS B 1 132 ? -10.359 4.27 6.531 1 98.88 132 LYS B C 1
ATOM 2309 O O . LYS B 1 132 ? -9.289 4.871 6.543 1 98.88 132 LYS B O 1
ATOM 2314 N N . MET B 1 133 ? -10.562 3.211 5.84 1 98.94 133 MET B N 1
ATOM 2315 C CA . MET B 1 133 ? -9.484 2.619 5.059 1 98.94 133 MET B CA 1
ATOM 2316 C C . MET B 1 133 ? -9.438 3.215 3.656 1 98.94 133 MET B C 1
ATOM 2318 O O . MET B 1 133 ? -10.453 3.27 2.965 1 98.94 133 MET B O 1
ATOM 2322 N N . LEU B 1 134 ? -8.242 3.631 3.232 1 98.94 134 LEU B N 1
ATOM 2323 C CA . LEU B 1 134 ? -8.031 4.238 1.924 1 98.94 134 LEU B CA 1
ATOM 2324 C C . LEU B 1 134 ? -7.316 3.271 0.983 1 98.94 134 LEU B C 1
ATOM 2326 O O . LEU B 1 134 ? -7.488 3.346 -0.235 1 98.94 134 LEU B O 1
ATOM 2330 N N . VAL B 1 135 ? -6.477 2.439 1.531 1 98.94 135 VAL B N 1
ATOM 2331 C CA . VAL B 1 135 ? -5.613 1.558 0.753 1 98.94 135 VAL B CA 1
ATOM 2332 C C . VAL B 1 135 ? -5.703 0.134 1.297 1 98.94 135 VAL B C 1
ATOM 2334 O O . VAL B 1 135 ? -5.629 -0.081 2.51 1 98.94 135 VAL B O 1
ATOM 2337 N N . PHE 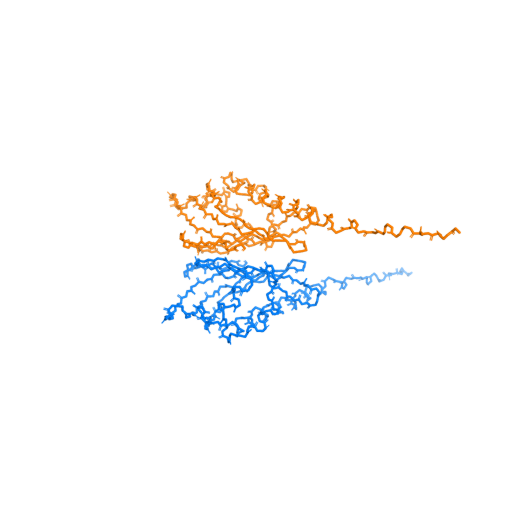B 1 136 ? -5.949 -0.792 0.559 1 99 136 PHE B N 1
ATOM 2338 C CA . PHE B 1 136 ? -5.859 -2.221 0.837 1 99 136 PHE B CA 1
ATOM 2339 C C . PHE B 1 136 ? -5.16 -2.951 -0.304 1 99 136 PHE B C 1
ATOM 2341 O O . PHE B 1 136 ? -5.797 -3.316 -1.295 1 99 136 PHE B O 1
ATOM 2348 N N . THR B 1 137 ? -3.844 -3.193 -0.183 1 98.94 137 THR B N 1
ATOM 2349 C CA . THR B 1 137 ? -2.994 -3.697 -1.257 1 98.94 137 THR B CA 1
ATOM 2350 C C . THR B 1 137 ? -2.408 -5.059 -0.889 1 98.94 137 THR B C 1
ATOM 2352 O O . THR B 1 137 ? -1.719 -5.191 0.124 1 98.94 137 THR B O 1
ATOM 2355 N N . PHE B 1 138 ? -2.695 -6.078 -1.653 1 98.94 138 PHE B N 1
ATOM 2356 C CA . PHE B 1 138 ? -2.08 -7.391 -1.501 1 98.94 138 PHE B CA 1
ATOM 2357 C C . PHE B 1 138 ? -0.8 -7.488 -2.324 1 98.94 138 PHE B C 1
ATOM 2359 O O . PHE B 1 138 ? -0.826 -7.312 -3.545 1 98.94 138 PHE B O 1
ATOM 2366 N N . SER B 1 139 ? 0.323 -7.727 -1.695 1 98.88 139 SER B N 1
ATOM 2367 C CA . SER B 1 139 ? 1.586 -8.008 -2.367 1 98.88 139 SER B CA 1
ATOM 2368 C C . SER B 1 139 ? 1.992 -9.469 -2.191 1 98.88 139 SER B C 1
ATOM 2370 O O . SER B 1 139 ? 2.312 -9.898 -1.081 1 98.88 139 SER B O 1
ATOM 2372 N N . SER B 1 140 ? 1.904 -10.219 -3.289 1 98.5 140 SER B N 1
ATOM 2373 C CA . SER B 1 140 ? 2.414 -11.586 -3.221 1 98.5 140 SER B CA 1
ATOM 2374 C C . SER B 1 140 ? 3.898 -11.602 -2.869 1 98.5 140 SER B C 1
ATOM 2376 O O . SER B 1 140 ? 4.688 -10.852 -3.443 1 98.5 140 SER B O 1
ATOM 2378 N N . VAL B 1 141 ? 4.238 -12.438 -1.849 1 98.25 141 VAL B N 1
ATOM 2379 C CA . VAL B 1 141 ? 5.621 -12.445 -1.385 1 98.25 141 VAL B CA 1
ATOM 2380 C C . VAL B 1 141 ? 6.137 -13.883 -1.329 1 98.25 141 VAL B C 1
ATOM 2382 O O . VAL B 1 141 ? 5.352 -14.836 -1.38 1 98.25 141 VAL B O 1
ATOM 2385 N N . ARG B 1 142 ? 7.461 -13.969 -1.262 1 96.25 142 ARG B N 1
ATOM 2386 C CA . ARG B 1 142 ? 8.078 -15.281 -1.089 1 96.25 142 ARG B CA 1
ATOM 2387 C C . ARG B 1 142 ? 7.848 -15.812 0.32 1 96.25 142 ARG B C 1
ATOM 2389 O O . ARG B 1 142 ? 7.66 -15.039 1.261 1 96.25 142 ARG B O 1
ATOM 2396 N N . ASP B 1 143 ? 7.996 -17.109 0.423 1 93.5 143 ASP B N 1
ATOM 2397 C CA . ASP B 1 143 ? 7.75 -17.734 1.715 1 93.5 143 ASP B CA 1
ATOM 2398 C C . ASP B 1 143 ? 8.789 -17.312 2.744 1 93.5 143 ASP B C 1
ATOM 2400 O O . ASP B 1 143 ? 8.547 -17.375 3.951 1 93.5 143 ASP B O 1
ATOM 2404 N N . THR B 1 144 ? 9.93 -16.797 2.279 1 95.38 144 THR B N 1
ATOM 2405 C CA . THR B 1 144 ? 11.023 -16.375 3.15 1 95.38 144 THR B CA 1
ATOM 2406 C C . THR B 1 144 ? 10.883 -14.898 3.527 1 95.38 144 THR B C 1
ATOM 2408 O O . THR B 1 144 ? 11.711 -14.352 4.254 1 95.38 144 THR B O 1
ATOM 2411 N N . HIS B 1 145 ? 9.891 -14.289 3.041 1 97.88 145 HIS B N 1
ATOM 2412 C CA . HIS B 1 145 ? 9.695 -12.867 3.277 1 97.88 145 HIS B CA 1
ATOM 2413 C C . HIS B 1 145 ? 9.594 -12.562 4.77 1 97.88 145 HIS B C 1
ATOM 2415 O O . HIS B 1 145 ? 8.852 -13.227 5.492 1 97.88 145 HIS B O 1
ATOM 2421 N N . GLU B 1 146 ? 10.336 -11.516 5.211 1 98.12 146 GLU B N 1
ATOM 2422 C CA . GLU B 1 146 ? 10.258 -11 6.574 1 98.12 146 GLU B CA 1
ATOM 2423 C C . GLU B 1 146 ? 9.977 -9.5 6.586 1 98.12 146 GLU B C 1
ATOM 2425 O O . GLU B 1 146 ? 10.492 -8.758 5.746 1 98.12 146 GLU B O 1
ATOM 2430 N N . ILE B 1 147 ? 9.148 -9.094 7.52 1 98.38 147 ILE B N 1
ATOM 2431 C CA . ILE B 1 147 ? 9.039 -7.672 7.832 1 98.38 147 ILE B CA 1
ATOM 2432 C C . ILE B 1 147 ? 10.133 -7.27 8.812 1 98.38 147 ILE B C 1
ATOM 2434 O O . ILE B 1 147 ? 10.125 -7.699 9.969 1 98.38 147 ILE B O 1
ATOM 2438 N N . GLU B 1 148 ? 11.047 -6.465 8.336 1 97.38 148 GLU B N 1
ATOM 2439 C CA . GLU B 1 148 ? 12.086 -5.984 9.234 1 97.38 148 GLU B CA 1
ATOM 2440 C C . GLU B 1 148 ? 11.555 -4.918 10.188 1 97.38 148 GLU B C 1
ATOM 2442 O O . GLU B 1 148 ? 11 -3.906 9.75 1 97.38 148 GLU B O 1
ATOM 2447 N N . HIS B 1 149 ? 11.75 -5.117 11.539 1 95.12 149 HIS B N 1
ATOM 2448 C CA . HIS B 1 149 ? 11.242 -4.176 12.531 1 95.12 149 HIS B CA 1
ATOM 2449 C C . HIS B 1 149 ? 12.297 -3.131 12.891 1 95.12 149 HIS B C 1
ATOM 2451 O O . HIS B 1 149 ? 13.492 -3.422 12.875 1 95.12 149 HIS B O 1
#

Organism: Cyclobacterium marinum (strain ATCC 25205 / DSM 745 / LMG 13164 / NCIMB 1802) (NCBI:txid880070)

Foldseek 3Di:
DDPPPPCPDDPPPPPVVVVVVVVVQVVVVVVVVVVLVCLQVLVLVVLLVQADQQAWEADPVDIDGDVVVSVCSNVQQKHFNDWAFDDKDWDDDVQKIKMWTWTWTWIQHPHDTDTFTWTWIWMWGDDPPDTHTRYTYTHGDDPPDDDDD/DDPPPPCPDDPPPPPVVVVVVVVVQVVVVVVVVVVLVCLQVLVLVVLVVQADQQAWEADPVDIDGDVVVSVCSNVLQKHFNDWAFDDKDWDDDVQKIKMWTWTWTWIQHPHDTDTFTWTWIWMWGDDPPDTHTRYTYTHGDDPPDDDDD

pLDDT: mean 91.93, std 15.44, range [43.28, 99.0]

Nearest PDB structures (foldseek):
  2r4i-assembly1_B  TM=9.274E-01  e=2.347E-07  Cytophaga hutchinsonii ATCC 33406
  3ksp-assembly1_A-2  TM=8.691E-01  e=7.899E-07  Exiguobacterium sibiricum 255-15
  1gyb-assembly2_C  TM=7.318E-01  e=1.915E-04  Saccharomyces cerevisiae
  5mn2-assembly2_C  TM=5.383E-01  e=2.628E-01  synthetic construct
  7ny8-assembly1_C  TM=5.176E-01  e=2.085E-01  synthetic construct

Solvent-accessible surface area (backbone atoms only — not comparable to full-atom values): 16046 Å² total; per-residue (Å²): 135,85,80,78,77,80,78,75,75,86,75,71,70,74,64,59,60,59,54,51,51,52,53,51,49,51,51,50,52,49,50,55,53,49,48,52,52,35,48,40,67,42,38,50,69,64,48,56,69,32,44,30,87,79,13,39,38,38,46,45,69,32,27,35,39,44,70,61,52,48,49,34,39,63,74,39,61,46,30,45,65,42,74,48,73,76,44,75,49,76,45,78,56,91,55,34,39,36,37,44,34,35,31,44,34,36,29,35,44,90,92,36,81,44,77,47,45,28,44,33,42,36,33,31,36,57,56,87,94,41,67,26,32,43,38,43,36,48,15,57,35,48,93,80,42,48,78,58,129,135,85,80,77,78,80,80,77,75,85,76,72,69,73,65,58,58,60,54,52,50,51,52,52,49,51,50,50,52,49,49,55,54,49,48,53,52,35,49,40,67,41,39,50,68,62,48,57,68,31,43,29,85,78,13,38,38,38,47,45,69,31,28,34,38,44,70,59,52,47,48,33,37,63,72,40,61,46,31,44,65,40,72,48,74,76,45,74,48,76,46,78,56,90,55,34,39,37,36,41,34,34,28,44,35,36,30,36,45,90,91,37,82,43,76,47,44,28,43,34,42,34,34,30,37,56,56,89,93,40,67,27,32,44,38,44,35,47,15,57,34,48,93,78,42,46,77,58,130